Protein AF-A0A4Q3XP60-F1 (afdb_monomer)

Sequence (296 aa):
MKTVTTTQLRSRLSMLQGRPRVVVSGNLATPWTAVEALDHAVPTYILNILNGAEGIPTREGVIAETCFVGAGQRHHPALSYVPCRLSMVPDATLAALRDRKDLRVWTEMFSDGVLDLEERGAMDHTTPIITSFVAGSQRLYDWLNGNRRVLMQRTERTNDPALIARQRAMVSINTALQVDLFGQANASRINGRIHSGFGGQTDFIVGAMHSTGGHSFIALRSWHPKADMSTVVPRLADTTTSFQQSAIVTEQGIAFLLGNDEKQQATEIIEKAAHPDVRDELRSVAAEFGLDNPTY

Nearest PDB structures (foldseek):
  2oas-assembly1_A  TM=6.951E-01  e=2.820E-20  Shewanella oneidensis MR-1
  4n8i-assembly1_A  TM=7.074E-01  e=2.613E-19  Yersinia pestis
  3qli-assembly1_B  TM=7.015E-01  e=1.934E-19  Yersinia pestis
  4n8h-assembly2_B  TM=6.985E-01  e=4.492E-19  Yersinia pestis
  4n8k-assembly2_B  TM=7.031E-01  e=7.720E-19  Yersinia pestis

Foldseek 3Di:
DDDDDLVRLLVVLLPDDDAEEDEAEADPRGPVSNQVSNVVRPQAYEYEYAQHEAPRDQDPRYADEYQHHHPNQPPRPRYHYQHDDDDCVVLVVLVVQLPAAQDAALEQEDECSVVSNVVSRRHRQVAAHEYQDYDYDPVVVVCVVVDPSYDHDHSCQSLALQNLQAPAQQEAEEEAQAAELQRFGHRADDPQDGNDDCRSVQSSQSSQVNHHNGFYEYEDAQADVVVGDGRYDHDDPYDGDGDDGQWYHYPQAIQGDPPDDSLSSSVSCLNRPHDPVCSVVSQVSCVVVVSHDPPD

Radius of gyration: 22.56 Å; Cα contacts (8 Å, |Δi|>4): 568; chains: 1; bounding box: 49×45×66 Å

pLDDT: mean 93.32, std 7.13, range [37.53, 98.69]

Structure (mmCIF, N/CA/C/O backbone):
data_AF-A0A4Q3XP60-F1
#
_entry.id   AF-A0A4Q3XP60-F1
#
loop_
_atom_site.group_PDB
_atom_site.id
_atom_site.type_symbol
_atom_site.label_atom_id
_atom_site.label_alt_id
_atom_site.label_comp_id
_atom_site.label_asym_id
_atom_site.label_entity_id
_atom_site.label_seq_id
_atom_site.pdbx_PDB_ins_code
_atom_site.Cartn_x
_atom_site.Cartn_y
_atom_site.Cartn_z
_atom_site.occupancy
_atom_site.B_iso_or_equiv
_atom_site.auth_seq_id
_atom_site.auth_comp_id
_atom_site.auth_asym_id
_atom_site.auth_atom_id
_atom_site.pdbx_PDB_model_num
ATOM 1 N N . MET A 1 1 ? -11.988 -17.663 28.114 1.00 64.38 1 MET A N 1
ATOM 2 C CA . MET A 1 1 ? -12.360 -16.267 27.796 1.00 64.38 1 MET A CA 1
ATOM 3 C C . MET A 1 1 ? -12.900 -15.627 29.070 1.00 64.38 1 MET A C 1
ATOM 5 O O . MET A 1 1 ? -13.682 -16.282 29.746 1.00 64.38 1 MET A O 1
ATOM 9 N N . LYS A 1 2 ? -12.429 -14.435 29.465 1.00 81.44 2 LYS A N 1
ATOM 10 C CA . LYS A 1 2 ? -12.976 -13.699 30.622 1.00 81.44 2 LYS A CA 1
ATOM 11 C C . LYS A 1 2 ? -14.014 -12.700 30.106 1.00 81.44 2 LYS A C 1
ATOM 13 O O . LYS A 1 2 ? -13.694 -11.937 29.201 1.00 81.44 2 LYS A O 1
ATOM 18 N N . THR A 1 3 ? -15.217 -12.708 30.670 1.00 88.81 3 THR A N 1
ATOM 19 C CA . THR A 1 3 ? -16.292 -11.766 30.321 1.00 88.81 3 THR A CA 1
ATOM 20 C C . THR A 1 3 ? -16.325 -10.634 31.344 1.00 88.81 3 THR A C 1
ATOM 22 O O . THR A 1 3 ? -16.170 -10.884 32.539 1.00 88.81 3 THR A O 1
ATOM 25 N N . VAL A 1 4 ? -16.512 -9.395 30.888 1.00 90.56 4 VAL A N 1
ATOM 26 C CA . VAL A 1 4 ? -16.608 -8.197 31.737 1.00 90.56 4 VAL A CA 1
ATOM 27 C C . VAL A 1 4 ? -17.914 -7.484 31.406 1.00 90.56 4 VAL A C 1
ATOM 29 O O . VAL A 1 4 ? -18.253 -7.329 30.237 1.00 90.56 4 VAL A O 1
ATOM 32 N N . THR A 1 5 ? -18.659 -7.066 32.426 1.00 94.12 5 THR A N 1
ATOM 33 C CA . THR A 1 5 ? -19.886 -6.274 32.242 1.00 94.12 5 THR A CA 1
ATOM 34 C C . THR A 1 5 ? -19.558 -4.821 31.894 1.00 94.12 5 THR A C 1
ATOM 36 O O . THR A 1 5 ? -18.510 -4.303 32.284 1.00 94.12 5 THR A O 1
ATOM 39 N N . THR A 1 6 ? -20.478 -4.112 31.237 1.00 94.31 6 THR A N 1
ATOM 40 C CA . THR A 1 6 ? -20.312 -2.679 30.930 1.00 94.31 6 THR A CA 1
ATOM 41 C C . THR A 1 6 ? -20.056 -1.844 32.191 1.00 94.31 6 THR A C 1
ATOM 43 O O . THR A 1 6 ? -19.217 -0.948 32.173 1.00 94.31 6 THR A O 1
ATOM 46 N N . THR A 1 7 ? -20.698 -2.170 33.318 1.00 94.88 7 THR A N 1
ATOM 47 C CA . THR A 1 7 ? -20.474 -1.499 34.613 1.00 94.88 7 THR A CA 1
ATOM 48 C C . THR A 1 7 ? -19.053 -1.709 35.133 1.00 94.88 7 THR A C 1
ATOM 50 O O . THR A 1 7 ? -18.396 -0.754 35.548 1.00 94.88 7 THR A O 1
ATOM 53 N N . GLN A 1 8 ? -18.546 -2.945 35.077 1.00 95.12 8 GLN A N 1
ATOM 54 C CA . GLN A 1 8 ? -17.164 -3.242 35.463 1.00 95.12 8 GLN A CA 1
ATOM 55 C C . GLN A 1 8 ? -16.165 -2.534 34.542 1.00 95.12 8 GLN A C 1
ATOM 57 O O . GLN A 1 8 ? -15.171 -2.002 35.031 1.00 95.12 8 GLN A O 1
ATOM 62 N N . LEU A 1 9 ? -16.439 -2.484 33.233 1.00 95.00 9 LEU A N 1
ATOM 63 C CA . LEU A 1 9 ? -15.608 -1.759 32.274 1.00 95.00 9 LEU A CA 1
ATOM 64 C C . LEU A 1 9 ? -15.562 -0.261 32.607 1.00 95.00 9 LEU A C 1
ATOM 66 O O . LEU A 1 9 ? -14.472 0.283 32.763 1.00 95.00 9 LEU A O 1
ATOM 70 N N . ARG A 1 10 ? -16.719 0.385 32.810 1.00 95.50 10 ARG A N 1
ATOM 71 C CA . ARG A 1 10 ? -16.805 1.805 33.202 1.00 95.50 10 ARG A CA 1
ATOM 72 C C . ARG A 1 10 ? -16.033 2.095 34.487 1.00 95.50 10 ARG A C 1
ATOM 74 O O . ARG A 1 10 ? -15.247 3.033 34.515 1.00 95.50 10 ARG A O 1
ATOM 81 N N . SER A 1 11 ? -16.202 1.261 35.515 1.00 95.62 11 SER A N 1
ATOM 82 C CA . SER A 1 11 ? -15.487 1.409 36.791 1.00 95.62 11 SER A CA 1
ATOM 83 C C . SER A 1 11 ? -13.967 1.335 36.630 1.00 95.62 11 SER A C 1
ATOM 85 O O . SER A 1 11 ? -13.243 2.033 37.331 1.00 95.62 11 SER A O 1
ATOM 87 N N . ARG A 1 12 ? -13.460 0.506 35.710 1.00 94.62 12 ARG A N 1
ATOM 88 C CA . ARG A 1 12 ? -12.022 0.440 35.416 1.00 94.62 12 ARG A CA 1
ATOM 89 C C . ARG A 1 12 ? -11.552 1.641 34.603 1.00 94.62 12 ARG A C 1
ATOM 91 O O . ARG A 1 12 ? -10.503 2.194 34.910 1.00 94.62 12 ARG A O 1
ATOM 98 N N . LEU A 1 13 ? -12.327 2.054 33.602 1.00 95.62 13 LEU A N 1
ATOM 99 C CA . LEU A 1 13 ? -12.006 3.207 32.762 1.00 95.62 13 LEU A CA 1
ATOM 100 C C . LEU A 1 13 ? -11.980 4.513 33.566 1.00 95.62 13 LEU A C 1
ATOM 102 O O . LEU A 1 13 ? -11.095 5.330 33.340 1.00 95.62 13 LEU A O 1
ATOM 106 N N . SER A 1 14 ? -12.852 4.678 34.567 1.00 94.56 14 SER A N 1
ATOM 107 C CA . SER A 1 14 ? -12.860 5.865 35.436 1.00 94.56 14 SER A CA 1
ATOM 108 C C . SER A 1 14 ? -11.614 6.003 36.320 1.00 94.56 14 SER A C 1
ATOM 110 O O . SER A 1 14 ? -11.421 7.042 36.940 1.00 94.56 14 SER A O 1
ATOM 112 N N . MET A 1 15 ? -10.776 4.962 36.417 1.00 95.62 15 MET A N 1
ATOM 113 C CA . MET A 1 15 ? -9.491 5.024 37.126 1.00 95.62 15 MET A CA 1
ATOM 114 C C . MET A 1 15 ? -8.356 5.567 36.244 1.00 95.62 15 MET A C 1
ATOM 116 O O . MET A 1 15 ? -7.263 5.813 36.753 1.00 95.62 15 MET A O 1
ATOM 120 N N . LEU A 1 16 ? -8.577 5.721 34.932 1.00 94.62 16 LEU A N 1
ATOM 121 C CA . LEU A 1 16 ? -7.583 6.292 34.028 1.00 94.62 16 LEU A CA 1
ATOM 122 C C . LEU A 1 16 ? -7.360 7.766 34.372 1.00 94.62 16 LEU A C 1
ATOM 124 O O . LEU A 1 16 ? -8.304 8.531 34.550 1.00 94.62 16 LEU A O 1
ATOM 128 N N . GLN A 1 17 ? -6.094 8.162 34.451 1.00 91.94 17 GLN A N 1
ATOM 129 C CA . GLN A 1 17 ? -5.698 9.528 34.774 1.00 91.94 17 GLN A CA 1
ATOM 130 C C . GLN A 1 17 ? -5.232 10.282 33.527 1.00 91.94 17 GLN A C 1
ATOM 132 O O . GLN A 1 17 ? -4.759 9.691 32.554 1.00 91.94 17 GLN A O 1
ATOM 137 N N . GLY A 1 18 ? -5.334 11.610 33.578 1.00 94.19 18 GLY A N 1
ATOM 138 C CA . GLY A 1 18 ? -4.905 12.491 32.496 1.00 94.19 18 GLY A CA 1
ATOM 139 C C . GLY A 1 18 ? -5.768 12.343 31.243 1.00 94.19 18 GLY A C 1
ATOM 140 O O . GLY A 1 18 ? -6.993 12.288 31.320 1.00 94.19 18 GLY A O 1
ATOM 141 N N . ARG A 1 19 ? -5.112 12.306 30.080 1.00 96.25 19 ARG A N 1
ATOM 142 C CA . ARG A 1 19 ? -5.755 12.184 28.768 1.00 96.25 19 ARG A CA 1
ATOM 143 C C . ARG A 1 19 ? -5.288 10.893 28.086 1.00 96.25 19 ARG A C 1
ATOM 145 O O . ARG A 1 19 ? -4.366 10.948 27.271 1.00 96.25 19 ARG A O 1
ATOM 152 N N . PRO A 1 20 ? -5.856 9.725 28.437 1.00 97.38 20 PRO A N 1
ATOM 153 C CA . PRO A 1 20 ? -5.449 8.460 27.841 1.00 97.38 20 PRO A CA 1
ATOM 154 C C . PRO A 1 20 ? -5.685 8.461 26.327 1.00 97.38 20 PRO A C 1
ATOM 156 O O . PRO A 1 20 ? -6.663 9.025 25.834 1.00 97.38 20 PRO A O 1
ATOM 159 N N . ARG A 1 21 ? -4.794 7.788 25.595 1.00 97.31 21 ARG A N 1
ATOM 160 C CA . ARG A 1 21 ? -4.965 7.489 24.171 1.00 97.31 21 ARG A CA 1
ATOM 161 C C . ARG A 1 21 ? -5.542 6.087 24.030 1.00 97.31 21 ARG A C 1
ATOM 163 O O . ARG A 1 21 ? -4.906 5.117 24.432 1.00 97.31 21 ARG A O 1
ATOM 170 N N . VAL A 1 22 ? -6.748 5.992 23.483 1.00 95.88 22 VAL A N 1
ATOM 171 C CA . VAL A 1 22 ? -7.493 4.744 23.317 1.00 95.88 22 VAL A CA 1
ATOM 172 C C . VAL A 1 22 ? -7.560 4.408 21.838 1.00 95.88 22 VAL A C 1
ATOM 174 O O . VAL A 1 22 ? -8.042 5.208 21.042 1.00 95.88 22 VAL A O 1
ATOM 177 N N . VAL A 1 23 ? -7.066 3.226 21.477 1.00 94.62 23 VAL A N 1
ATOM 178 C CA . VAL A 1 23 ? -7.092 2.716 20.104 1.00 94.62 23 VAL A CA 1
ATOM 179 C C . VAL A 1 23 ? -8.274 1.770 19.967 1.00 94.62 23 VAL A C 1
ATOM 181 O O . VAL A 1 23 ? -8.387 0.812 20.732 1.00 94.62 23 VAL A O 1
ATOM 184 N N . VAL A 1 24 ? -9.151 2.037 19.004 1.00 92.00 24 VAL A N 1
ATOM 185 C CA . VAL A 1 24 ? -10.307 1.187 18.709 1.00 92.00 24 VAL A CA 1
ATOM 186 C C . VAL A 1 24 ? -10.365 0.855 17.224 1.00 92.00 24 VAL A C 1
ATOM 188 O O . VAL A 1 24 ? -9.932 1.633 16.373 1.00 92.00 24 VAL A O 1
ATOM 191 N N . SER A 1 25 ? -10.937 -0.304 16.903 1.00 88.38 25 SER A N 1
ATOM 192 C CA . SER A 1 25 ? -11.315 -0.624 15.529 1.00 88.38 25 SER A CA 1
ATOM 193 C C . SER A 1 25 ? -12.295 0.429 15.004 1.00 88.38 25 SER A C 1
ATOM 195 O O . SER A 1 25 ? -13.210 0.848 15.715 1.00 88.38 25 SER A O 1
ATOM 197 N N . GLY A 1 26 ? -12.097 0.872 13.766 1.00 87.62 26 GLY A N 1
ATOM 198 C CA . GLY A 1 26 ? -13.033 1.761 13.079 1.00 87.62 26 GLY A CA 1
ATOM 199 C C . GLY A 1 26 ? -13.746 1.068 11.923 1.00 87.62 26 GLY A C 1
ATOM 200 O O . GLY A 1 26 ? -14.013 -0.135 12.004 1.00 87.62 26 GLY A O 1
ATOM 201 N N . ASN A 1 27 ? -14.063 1.806 10.857 1.00 85.19 27 ASN A N 1
ATOM 202 C CA . ASN A 1 27 ? -14.991 1.366 9.812 1.00 85.19 27 ASN A CA 1
ATOM 203 C C . ASN A 1 27 ? -16.325 0.883 10.426 1.00 85.19 27 ASN A C 1
ATOM 205 O O . ASN A 1 27 ? -16.897 1.541 11.289 1.00 85.19 27 ASN A O 1
ATOM 209 N N . LEU A 1 28 ? -16.801 -0.291 10.002 1.00 86.38 28 LEU A N 1
ATOM 210 C CA . LEU A 1 28 ? -18.032 -0.932 10.463 1.00 86.38 28 LEU A CA 1
ATOM 211 C C . LEU A 1 28 ? -17.790 -1.954 11.587 1.00 86.38 28 LEU A C 1
ATOM 213 O O . LEU A 1 28 ? -18.680 -2.720 11.938 1.00 86.38 28 LEU A O 1
ATOM 217 N N . ALA A 1 29 ? -16.586 -1.957 12.170 1.00 87.00 29 ALA A N 1
ATOM 218 C CA . ALA A 1 29 ? -16.188 -2.848 13.261 1.00 87.00 29 ALA A CA 1
ATOM 219 C C . ALA A 1 29 ? -15.980 -2.102 14.593 1.00 87.00 29 ALA A C 1
ATOM 221 O O . ALA A 1 29 ? -15.311 -2.606 15.497 1.00 87.00 29 ALA A O 1
ATOM 222 N N . THR A 1 30 ? -16.514 -0.884 14.721 1.00 91.56 30 THR A N 1
ATOM 223 C CA . THR A 1 30 ? -16.381 -0.088 15.944 1.00 91.56 30 THR A CA 1
ATOM 224 C C . THR A 1 30 ? -17.063 -0.770 17.132 1.00 91.56 30 THR A C 1
ATOM 226 O O . THR A 1 30 ? -18.246 -1.108 17.051 1.00 91.56 30 THR A O 1
ATOM 229 N N . PRO A 1 31 ? -16.360 -0.966 18.266 1.00 92.50 31 PRO A N 1
ATOM 230 C CA . PRO A 1 31 ? -16.933 -1.602 19.445 1.00 92.50 31 PRO A CA 1
ATOM 231 C C . PRO A 1 31 ? -17.788 -0.597 20.231 1.00 92.50 31 PRO A C 1
ATOM 233 O O . PRO A 1 31 ? -17.385 -0.132 21.298 1.00 92.50 31 PRO A O 1
ATOM 236 N N . TRP A 1 32 ? -18.966 -0.253 19.704 1.00 94.69 32 TRP A N 1
ATOM 237 C CA . TRP A 1 32 ? -19.820 0.831 20.210 1.00 94.69 32 TRP A CA 1
ATOM 238 C C . TRP A 1 32 ? -20.074 0.764 21.714 1.00 94.69 32 TRP A C 1
ATOM 240 O O . TRP A 1 32 ? -19.819 1.737 22.413 1.00 94.69 32 TRP A O 1
ATOM 250 N N . THR A 1 33 ? -20.419 -0.408 22.252 1.00 94.62 33 THR A N 1
ATOM 251 C CA . THR A 1 33 ? -20.642 -0.577 23.698 1.00 94.62 33 THR A CA 1
ATOM 252 C C . THR A 1 33 ? -19.418 -0.202 24.545 1.00 94.62 33 THR A C 1
ATOM 254 O O . THR A 1 33 ? -19.563 0.322 25.650 1.00 94.62 33 THR A O 1
ATOM 257 N N . ALA A 1 34 ? -18.201 -0.456 24.052 1.00 94.75 34 ALA A N 1
ATOM 258 C CA . ALA A 1 34 ? -16.970 -0.079 24.744 1.00 94.75 34 ALA A CA 1
ATOM 259 C C . ALA A 1 34 ? -16.643 1.411 24.563 1.00 94.75 34 ALA A C 1
ATOM 261 O O . ALA A 1 34 ? -16.194 2.047 25.515 1.00 94.75 34 ALA A O 1
ATOM 262 N N . VAL A 1 35 ? -16.897 1.971 23.375 1.00 96.00 35 VAL A N 1
ATOM 263 C CA . VAL A 1 35 ? -16.722 3.406 23.092 1.00 96.00 35 VAL A CA 1
ATOM 264 C C . VAL A 1 35 ? -17.681 4.248 23.937 1.00 96.00 35 VAL A C 1
ATOM 266 O O . VAL A 1 35 ? -17.251 5.212 24.559 1.00 96.00 35 VAL A O 1
ATOM 269 N N . GLU A 1 36 ? -18.944 3.847 24.058 1.00 96.19 36 GLU A N 1
ATOM 270 C CA . GLU A 1 36 ? -19.934 4.495 24.929 1.00 96.19 36 GLU A CA 1
ATOM 271 C C . GLU A 1 36 ? -19.548 4.393 26.411 1.00 96.19 36 GLU A C 1
ATOM 273 O O . GLU A 1 36 ? -19.693 5.344 27.180 1.00 96.19 36 GLU A O 1
ATOM 278 N N . ALA A 1 37 ? -19.036 3.233 26.840 1.00 96.44 37 ALA A N 1
ATOM 279 C CA . ALA A 1 37 ? -18.542 3.061 28.202 1.00 96.44 37 ALA A CA 1
ATOM 280 C C . ALA A 1 37 ? -17.340 3.969 28.501 1.00 96.44 37 ALA A C 1
ATOM 282 O O . ALA A 1 37 ? -17.260 4.514 29.601 1.00 96.44 37 ALA A O 1
ATOM 283 N N . LEU A 1 38 ? -16.434 4.138 27.534 1.00 96.81 38 LEU A N 1
ATOM 284 C CA . LEU A 1 38 ? -15.314 5.072 27.612 1.00 96.81 38 LEU A CA 1
ATOM 285 C C . LEU A 1 38 ? -15.798 6.514 27.709 1.00 96.81 38 LEU A C 1
ATOM 287 O O . LEU A 1 38 ? -15.394 7.214 28.636 1.00 96.81 38 LEU A O 1
ATOM 291 N N . ASP A 1 39 ? -16.670 6.931 26.794 1.00 97.06 39 ASP A N 1
ATOM 292 C CA . ASP A 1 39 ? -17.132 8.314 26.709 1.00 97.06 39 ASP A CA 1
ATOM 293 C C . ASP A 1 39 ? -17.858 8.760 27.984 1.00 97.06 39 ASP A C 1
ATOM 295 O O . ASP A 1 39 ? -17.668 9.879 28.459 1.00 97.06 39 ASP A O 1
ATOM 299 N N . HIS A 1 40 ? -18.607 7.844 28.604 1.00 95.88 40 HIS A N 1
ATOM 300 C CA . HIS A 1 40 ? -19.261 8.078 29.887 1.00 95.88 40 HIS A CA 1
ATOM 301 C C . HIS A 1 40 ? -18.279 8.124 31.073 1.00 95.88 40 HIS A C 1
ATOM 303 O O . HIS A 1 40 ? -18.524 8.823 32.055 1.00 95.88 40 HIS A O 1
ATOM 309 N N . ALA A 1 41 ? -17.217 7.315 31.063 1.00 96.50 41 ALA A N 1
ATOM 310 C CA . ALA A 1 41 ? -16.354 7.126 32.233 1.00 96.50 41 ALA A CA 1
ATOM 311 C C . ALA A 1 41 ? -15.140 8.065 32.271 1.00 96.50 41 ALA A C 1
ATOM 313 O O . ALA A 1 41 ? -14.602 8.306 33.351 1.00 96.50 41 ALA A O 1
ATOM 314 N N . VAL A 1 42 ? -14.686 8.562 31.117 1.00 97.31 42 VAL A N 1
ATOM 315 C CA . VAL A 1 42 ? -13.418 9.289 30.990 1.00 97.31 42 VAL A CA 1
ATOM 316 C C . VAL A 1 42 ? -13.673 10.717 30.496 1.00 97.31 42 VAL A C 1
ATOM 318 O O . VAL A 1 42 ? -14.007 10.909 29.327 1.00 97.31 42 VAL A O 1
ATOM 321 N N . PRO A 1 43 ? -13.476 11.752 31.336 1.00 95.69 43 PRO A N 1
ATOM 322 C CA . PRO A 1 43 ? -13.780 13.136 30.964 1.00 95.69 43 PRO A CA 1
ATOM 323 C C . PRO A 1 43 ? -12.970 13.660 29.777 1.00 95.69 43 PRO A C 1
ATOM 325 O O . PRO A 1 43 ? -13.494 14.433 28.982 1.00 95.69 43 PRO A O 1
ATOM 328 N N . THR 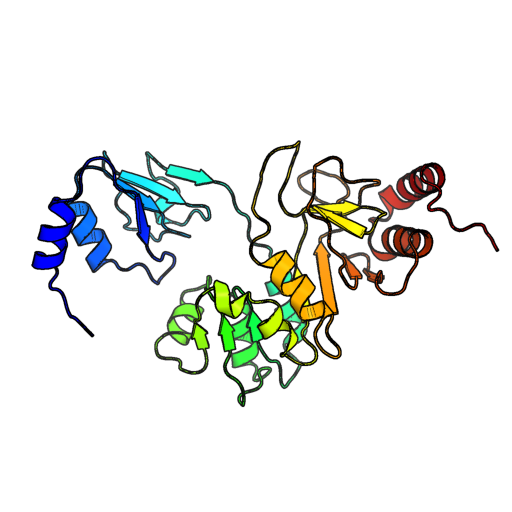A 1 44 ? -11.711 13.242 29.620 1.00 97.81 44 THR A N 1
ATOM 329 C CA . THR A 1 44 ? -10.873 13.655 28.484 1.00 97.81 44 THR A CA 1
ATOM 330 C C . THR A 1 44 ? -10.043 12.501 27.951 1.00 97.81 44 THR A C 1
ATOM 332 O O . THR A 1 44 ? -9.400 11.821 28.744 1.00 97.81 44 THR A O 1
ATOM 335 N N . TYR A 1 45 ? -9.997 12.298 26.636 1.00 98.19 45 TYR A N 1
ATOM 336 C CA . TYR A 1 45 ? -9.211 11.230 26.009 1.00 98.19 45 TYR A CA 1
ATOM 337 C C . TYR A 1 45 ? -8.929 11.515 24.528 1.00 98.19 45 TYR A C 1
ATOM 339 O O . TYR A 1 45 ? -9.561 12.366 23.902 1.00 98.19 45 TYR A O 1
ATOM 347 N N . ILE A 1 46 ? -7.960 10.791 23.970 1.00 98.19 46 ILE A N 1
ATOM 348 C CA . ILE A 1 46 ? -7.700 10.737 22.529 1.00 98.19 46 ILE A CA 1
ATOM 349 C C . ILE A 1 46 ? -8.285 9.424 22.012 1.00 98.19 46 ILE A C 1
ATOM 351 O O . ILE A 1 46 ? -7.873 8.354 22.459 1.00 98.19 46 ILE A O 1
ATOM 355 N N . LEU A 1 47 ? -9.232 9.496 21.082 1.00 97.38 47 LEU A N 1
ATOM 356 C CA . LEU A 1 47 ? -9.815 8.341 20.409 1.00 97.38 47 LEU A CA 1
ATOM 357 C C . LEU A 1 47 ? -9.106 8.119 19.077 1.00 97.38 47 LEU A C 1
ATOM 359 O O . LEU A 1 47 ? -9.422 8.780 18.089 1.00 97.38 47 LEU A O 1
ATOM 363 N N . ASN A 1 48 ? -8.154 7.190 19.047 1.00 96.62 48 ASN A N 1
ATOM 364 C CA . ASN A 1 48 ? -7.539 6.752 17.805 1.00 96.62 48 ASN A CA 1
ATOM 365 C C . ASN A 1 48 ? -8.457 5.736 17.112 1.00 96.62 48 ASN A C 1
ATOM 367 O O . ASN A 1 48 ? -8.647 4.624 17.609 1.00 96.62 48 ASN A O 1
ATOM 371 N N . ILE A 1 49 ? -9.052 6.141 15.989 1.00 93.75 49 ILE A N 1
ATOM 372 C CA . ILE A 1 49 ? -10.004 5.326 15.229 1.00 93.75 49 ILE A CA 1
ATOM 373 C C . ILE A 1 49 ? -9.823 5.532 13.722 1.00 93.75 49 ILE A C 1
ATOM 375 O O . ILE A 1 49 ? -9.918 6.648 13.202 1.00 93.75 49 ILE A O 1
ATOM 379 N N . LEU A 1 50 ? -9.554 4.4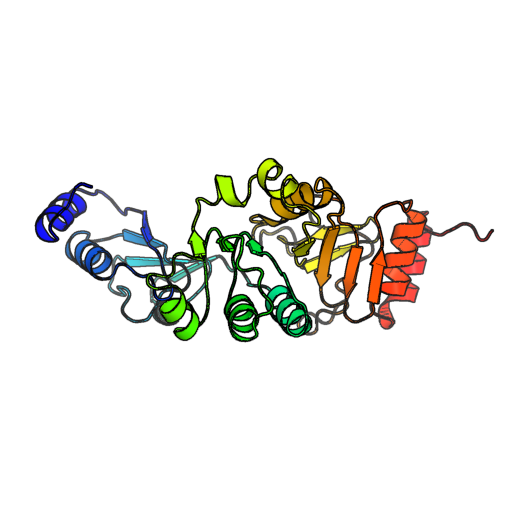39 13.005 1.00 90.12 50 LEU A N 1
ATOM 380 C CA . LEU A 1 50 ? -9.345 4.446 11.554 1.00 90.12 50 LEU A CA 1
ATOM 381 C C . LEU A 1 50 ? -10.679 4.413 10.809 1.00 90.12 50 LEU A C 1
ATOM 383 O O . LEU A 1 50 ? -11.452 3.480 10.988 1.00 90.12 50 LEU A O 1
ATOM 387 N N . ASN A 1 51 ? -10.933 5.394 9.948 1.00 89.44 51 ASN A N 1
ATOM 388 C CA . ASN A 1 51 ? -12.187 5.548 9.211 1.00 89.44 51 ASN A CA 1
ATOM 389 C C . ASN A 1 51 ? -13.410 5.498 10.146 1.00 89.44 51 ASN A C 1
ATOM 391 O O . ASN A 1 51 ? -14.280 4.639 10.012 1.00 89.44 51 ASN A O 1
ATOM 395 N N . GLY A 1 52 ? -13.439 6.378 11.152 1.00 92.50 52 GLY A N 1
ATOM 396 C CA . GLY A 1 52 ? -14.499 6.400 12.162 1.00 92.50 52 GLY A CA 1
ATOM 397 C C . GLY A 1 52 ? -15.883 6.653 11.555 1.00 92.50 52 GLY A C 1
ATOM 398 O O . GLY A 1 52 ? -16.088 7.643 10.845 1.00 92.50 52 GLY A O 1
ATOM 399 N N . ALA A 1 53 ? -16.829 5.760 11.845 1.00 91.19 53 ALA A N 1
ATOM 400 C CA . ALA A 1 53 ? -18.225 5.897 11.443 1.00 91.19 53 ALA A CA 1
ATOM 401 C C . ALA A 1 53 ? -18.929 7.047 12.188 1.00 91.19 53 ALA A C 1
ATOM 403 O O . ALA A 1 53 ? -18.407 7.598 13.158 1.00 91.19 53 ALA A O 1
ATOM 404 N N . GLU A 1 54 ? -20.114 7.432 11.715 1.00 92.19 54 GLU A N 1
ATOM 405 C CA . GLU A 1 54 ? -20.968 8.389 12.425 1.00 92.19 54 GLU A CA 1
ATOM 406 C C . GLU A 1 54 ? -21.320 7.883 13.830 1.00 92.19 54 GLU A C 1
ATOM 408 O O . GLU A 1 54 ? -21.424 6.680 14.057 1.00 92.19 54 GLU A O 1
ATOM 413 N N . GLY A 1 55 ? -21.486 8.808 14.779 1.00 92.38 55 GLY A N 1
ATOM 414 C CA . GLY A 1 55 ? -21.802 8.484 16.174 1.00 92.38 55 GLY A CA 1
ATOM 415 C C . GLY A 1 55 ? -20.595 8.388 17.109 1.00 92.38 55 GLY A C 1
ATOM 416 O O . GLY A 1 55 ? -20.781 8.189 18.308 1.00 92.38 55 GLY A O 1
ATOM 417 N N . ILE A 1 56 ? -19.361 8.568 16.616 1.00 95.38 56 ILE A N 1
ATOM 418 C CA . ILE A 1 56 ? -18.216 8.727 17.523 1.00 95.38 56 ILE A CA 1
ATOM 419 C C . ILE A 1 56 ? -18.402 9.959 18.430 1.00 95.38 56 ILE A C 1
ATOM 421 O O . ILE A 1 56 ? -18.984 10.953 17.990 1.00 95.38 56 ILE A O 1
ATOM 425 N N . PRO A 1 57 ? -17.892 9.936 19.673 1.00 96.44 57 PRO A N 1
ATOM 426 C CA . PRO A 1 57 ? -18.013 11.068 20.586 1.00 96.44 57 PRO A CA 1
ATOM 427 C C . PRO A 1 57 ? -17.378 12.344 20.026 1.00 96.44 57 PRO A C 1
ATOM 429 O O . PRO A 1 57 ? -16.232 12.316 19.584 1.00 96.44 57 PRO A O 1
ATOM 432 N N . THR A 1 58 ? -18.112 13.460 20.079 1.0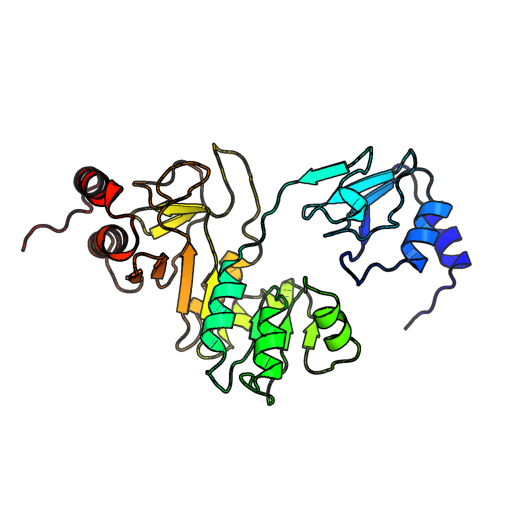0 96.12 58 THR A N 1
ATOM 433 C CA . THR A 1 58 ? -17.677 14.776 19.562 1.00 96.12 58 THR A CA 1
ATOM 434 C C . THR A 1 58 ? -17.650 15.875 20.626 1.00 96.12 58 THR A C 1
ATOM 436 O O . THR A 1 58 ? -17.489 17.053 20.300 1.00 96.12 58 THR A O 1
ATOM 439 N N . ARG A 1 59 ? -17.883 15.521 21.894 1.00 95.62 59 ARG A N 1
ATOM 440 C CA . ARG A 1 59 ? -17.969 16.485 22.997 1.00 95.62 59 ARG A CA 1
ATOM 441 C C . ARG A 1 59 ? -16.602 17.074 23.351 1.00 95.62 59 ARG A C 1
ATOM 443 O O . ARG A 1 59 ? -15.553 16.512 23.036 1.00 95.62 59 ARG A O 1
ATOM 450 N N . GLU A 1 60 ? -16.625 18.180 24.088 1.00 96.62 60 GLU A N 1
ATOM 451 C CA . GLU A 1 60 ? -15.413 18.769 24.655 1.00 96.62 60 GLU A CA 1
ATOM 452 C C . GLU A 1 60 ? -14.634 17.740 25.496 1.00 96.62 60 GLU A C 1
ATOM 454 O O . GLU A 1 60 ? -15.212 16.907 26.203 1.00 96.62 60 GLU A O 1
ATOM 459 N N . GLY A 1 61 ? -13.304 17.778 25.383 1.00 96.19 61 GLY A N 1
ATOM 460 C CA . GLY A 1 61 ? -12.396 16.834 26.037 1.00 96.19 61 GLY A CA 1
ATOM 461 C C . GLY A 1 61 ? -12.031 15.603 25.200 1.00 96.19 61 GLY A C 1
ATOM 462 O O . GLY A 1 61 ? -11.076 14.910 25.562 1.00 96.19 61 GLY A O 1
ATOM 463 N N . VAL A 1 62 ? -12.717 15.354 24.080 1.00 97.81 62 VAL A N 1
ATOM 464 C CA . VAL A 1 62 ? -12.410 14.255 23.151 1.00 97.81 62 VAL A CA 1
ATOM 465 C C . VAL A 1 62 ? -11.599 14.776 21.970 1.00 97.81 62 VAL A C 1
ATOM 467 O O . VAL A 1 62 ? -11.976 15.753 21.331 1.00 97.81 62 VAL A O 1
ATOM 470 N N . ILE A 1 63 ? -10.484 14.115 21.663 1.00 98.00 63 ILE A N 1
ATOM 471 C CA . ILE A 1 63 ? -9.718 14.334 20.429 1.00 98.00 63 ILE A CA 1
ATOM 472 C C . ILE A 1 63 ? -9.927 13.111 19.544 1.00 98.00 63 ILE A C 1
ATOM 474 O O . ILE A 1 63 ? -9.518 12.013 19.919 1.00 98.00 63 ILE A O 1
ATOM 478 N N . ALA A 1 64 ? -10.534 13.286 18.372 1.00 97.25 64 ALA A N 1
ATOM 479 C CA . ALA A 1 64 ? -10.586 12.226 17.373 1.00 97.25 64 ALA A CA 1
ATOM 480 C C . ALA A 1 64 ? -9.244 12.191 16.645 1.00 97.25 64 ALA A C 1
ATOM 482 O O . ALA A 1 64 ? -8.873 13.162 15.994 1.00 97.25 64 ALA A O 1
ATOM 483 N N . GLU A 1 65 ? -8.509 11.093 16.757 1.00 96.38 65 GLU A N 1
ATOM 484 C CA . GLU A 1 65 ? -7.219 10.918 16.101 1.00 96.38 65 GLU A CA 1
ATOM 485 C C . GLU A 1 65 ? -7.314 9.852 15.015 1.00 96.38 65 GLU A C 1
ATOM 487 O O . GLU A 1 65 ? -7.871 8.773 15.228 1.00 96.38 65 GLU A O 1
ATOM 492 N N . THR A 1 66 ? -6.779 10.135 13.830 1.00 92.62 66 THR A N 1
ATOM 493 C CA . THR A 1 66 ? -6.799 9.157 12.743 1.00 92.62 66 THR A CA 1
ATOM 494 C C . THR A 1 66 ? -5.762 9.435 11.671 1.00 92.62 66 THR A C 1
ATOM 496 O O . THR A 1 66 ? -5.295 10.563 11.516 1.00 92.62 66 THR A O 1
ATOM 499 N N . CYS A 1 67 ? -5.446 8.403 10.891 1.00 87.00 67 CYS A N 1
ATOM 500 C CA . CYS A 1 67 ? -4.801 8.559 9.593 1.00 87.00 67 CYS A CA 1
ATOM 501 C C . CYS A 1 67 ? -5.719 8.268 8.396 1.00 87.00 67 CYS A C 1
ATOM 503 O O . CYS A 1 67 ? -5.328 8.485 7.252 1.00 87.00 67 CYS A O 1
ATOM 505 N N . PHE A 1 68 ? -6.967 7.867 8.655 1.00 87.94 68 PHE A N 1
ATOM 506 C CA . PHE A 1 68 ? -8.009 7.674 7.650 1.00 87.94 68 PHE A CA 1
ATOM 507 C C . PHE A 1 68 ? -9.299 8.330 8.142 1.00 87.94 68 PHE A C 1
ATOM 509 O O . PHE A 1 68 ? -9.986 7.779 8.993 1.00 87.94 68 PHE A O 1
ATOM 516 N N . VAL A 1 69 ? -9.623 9.524 7.642 1.00 90.88 69 VAL A N 1
ATOM 517 C CA . VAL A 1 69 ? -10.812 10.271 8.092 1.00 90.88 69 VAL A CA 1
ATOM 518 C C . VAL A 1 69 ? -12.090 9.601 7.589 1.00 90.88 69 VAL A C 1
ATOM 520 O O . VAL A 1 69 ? -12.347 9.577 6.384 1.00 90.88 69 VAL A O 1
ATOM 523 N N . GLY A 1 70 ? -12.909 9.113 8.521 1.00 90.69 70 GLY A N 1
ATOM 524 C CA . GLY A 1 70 ? -14.242 8.580 8.248 1.00 90.69 70 GLY A CA 1
ATOM 525 C C . GLY A 1 70 ? -15.366 9.595 8.405 1.00 90.69 70 GLY A C 1
ATOM 526 O O . GLY A 1 70 ? -15.143 10.747 8.786 1.00 90.69 70 GLY A O 1
ATOM 527 N N . ALA A 1 71 ? -16.590 9.170 8.086 1.00 91.38 71 ALA A N 1
ATOM 528 C CA . ALA A 1 71 ? -17.770 10.034 8.058 1.00 91.38 71 ALA A CA 1
ATOM 529 C C . ALA A 1 71 ? -18.000 10.774 9.388 1.00 91.38 71 ALA A C 1
ATOM 531 O O . ALA A 1 71 ? -18.182 11.990 9.373 1.00 91.38 71 ALA A O 1
ATOM 532 N N . GLY A 1 72 ? -17.868 10.087 10.529 1.00 91.75 72 GLY A N 1
ATOM 533 C CA . GLY A 1 72 ? -18.051 10.695 11.852 1.00 91.75 72 GLY A CA 1
ATOM 534 C C . GLY A 1 72 ? -16.931 11.646 12.278 1.00 91.75 72 GLY A C 1
ATOM 535 O O . GLY A 1 72 ? -17.078 12.373 13.254 1.00 91.75 72 GLY A O 1
ATOM 536 N N . GLN A 1 73 ? -15.810 11.669 11.552 1.00 94.62 73 GLN A N 1
ATOM 537 C CA . GLN A 1 73 ? -14.641 12.488 11.880 1.00 94.62 73 GLN A CA 1
ATOM 538 C C . GLN A 1 73 ? -14.573 13.790 11.076 1.00 94.62 73 GLN A C 1
ATOM 540 O O . GLN A 1 73 ? -13.938 14.737 11.532 1.00 94.62 73 GLN A O 1
ATOM 545 N N . ARG A 1 74 ? -15.222 13.869 9.904 1.00 93.06 74 ARG A N 1
ATOM 546 C CA . ARG A 1 74 ? -15.091 14.996 8.950 1.00 93.06 74 ARG A CA 1
ATOM 547 C C . ARG A 1 74 ? -15.402 16.372 9.543 1.00 93.06 74 ARG A C 1
ATOM 549 O O . ARG A 1 74 ? -14.843 17.362 9.082 1.00 93.06 74 ARG A O 1
ATOM 556 N N . HIS A 1 75 ? -16.266 16.427 10.551 1.00 93.38 75 HIS A N 1
ATOM 557 C CA . HIS A 1 75 ? -16.682 17.663 11.220 1.00 93.38 75 HIS A CA 1
ATOM 558 C C . HIS A 1 75 ? -16.345 17.670 12.715 1.00 93.38 75 HIS A C 1
ATOM 560 O O . HIS A 1 75 ? -16.885 18.474 13.471 1.00 93.38 75 HIS A O 1
ATOM 566 N N . HIS A 1 76 ? -15.470 16.767 13.161 1.00 96.12 76 HIS A N 1
ATOM 567 C CA . HIS A 1 76 ? -15.112 16.676 14.568 1.00 96.12 76 HIS A CA 1
ATOM 568 C C . HIS A 1 76 ? -14.302 17.923 14.992 1.00 96.12 76 HIS A C 1
ATOM 570 O O . HIS A 1 76 ? -13.266 18.204 14.382 1.00 96.12 76 HIS A O 1
ATOM 576 N N . PRO A 1 77 ? -14.708 18.656 16.051 1.00 95.31 77 PRO A N 1
ATOM 577 C CA . PRO A 1 77 ? -14.130 19.963 16.395 1.00 95.31 77 PRO A CA 1
ATOM 578 C C . PRO A 1 77 ? -12.657 19.895 16.824 1.00 95.31 77 PRO A C 1
ATOM 580 O O . PRO A 1 77 ? -11.918 20.861 16.668 1.00 95.31 77 PRO A O 1
ATOM 583 N N . ALA A 1 78 ? -12.220 18.745 17.339 1.00 96.69 78 ALA A N 1
ATOM 584 C CA . ALA A 1 78 ? -10.836 18.472 17.724 1.00 96.69 78 ALA A CA 1
ATOM 585 C C . ALA A 1 78 ? -10.243 17.281 16.944 1.00 96.69 78 ALA A C 1
ATOM 587 O O . ALA A 1 78 ? -9.752 16.323 17.540 1.00 96.69 78 ALA A O 1
ATOM 588 N N . LEU A 1 79 ? -10.374 17.281 15.611 1.00 96.81 79 LEU A N 1
ATOM 589 C CA . LEU A 1 79 ? -9.764 16.261 14.749 1.00 96.81 79 LEU A CA 1
ATOM 590 C C . LEU A 1 79 ? -8.234 16.434 14.691 1.00 96.81 79 LEU A C 1
ATOM 592 O O . LEU A 1 79 ? -7.731 17.442 14.202 1.00 96.81 79 LEU A O 1
ATOM 596 N N . SER A 1 80 ? -7.502 15.414 15.132 1.00 95.50 80 SER A N 1
ATOM 597 C CA . SER A 1 80 ? -6.065 15.241 14.913 1.00 95.50 80 SER A CA 1
ATOM 598 C C . SER A 1 80 ? -5.850 14.253 13.764 1.00 95.50 80 SER A C 1
ATOM 600 O O . SER A 1 80 ? -6.050 13.047 13.915 1.00 95.50 80 SER A O 1
ATOM 602 N N . TYR A 1 81 ? -5.487 14.760 12.586 1.00 90.81 81 TYR A N 1
ATOM 603 C CA . TYR A 1 81 ? -5.366 13.954 11.372 1.00 90.81 81 TYR A CA 1
ATOM 604 C C . TYR A 1 81 ? -3.939 13.959 10.829 1.00 90.81 81 TYR A C 1
ATOM 606 O O . TYR A 1 81 ? -3.381 15.016 10.536 1.00 90.81 81 TYR A O 1
ATOM 614 N N . VAL A 1 82 ? -3.381 12.763 10.641 1.00 83.56 82 VAL A N 1
ATOM 615 C CA . VAL A 1 82 ? -2.134 12.554 9.897 1.00 83.56 82 VAL A CA 1
ATOM 616 C C . VAL A 1 82 ? -2.492 11.929 8.553 1.00 83.56 82 VAL A C 1
ATOM 618 O O . VAL A 1 82 ? -2.936 10.786 8.537 1.00 83.56 82 VAL A O 1
ATOM 621 N N . PRO A 1 83 ? -2.346 12.630 7.421 1.00 76.19 83 PRO A N 1
ATOM 622 C CA . PRO A 1 83 ? -2.803 12.102 6.147 1.00 76.19 83 PRO A CA 1
ATOM 623 C C . PRO A 1 83 ? -2.115 10.799 5.760 1.00 76.19 83 PRO A C 1
ATOM 625 O O . PRO A 1 83 ? -0.902 10.751 5.657 1.00 76.19 83 PRO A O 1
ATOM 628 N N . CYS A 1 84 ? -2.912 9.769 5.479 1.00 73.88 84 CYS A N 1
ATOM 629 C CA . CYS A 1 84 ? -2.491 8.568 4.770 1.00 73.88 84 CYS A CA 1
ATOM 630 C C . CYS A 1 84 ? -3.472 8.336 3.619 1.00 73.88 84 CYS A C 1
ATOM 632 O O . CYS A 1 84 ? -4.688 8.349 3.804 1.00 73.88 84 CYS A O 1
ATOM 634 N N . ARG A 1 85 ? -2.959 8.152 2.401 1.00 71.81 85 ARG A N 1
ATOM 635 C CA . ARG A 1 85 ? -3.794 7.858 1.229 1.00 71.81 85 ARG A CA 1
ATOM 636 C C . ARG A 1 85 ? -3.763 6.365 0.938 1.00 71.81 85 ARG A C 1
ATOM 638 O O . ARG A 1 85 ? -2.691 5.771 0.926 1.00 71.81 85 ARG A O 1
ATOM 645 N N . LEU A 1 86 ? -4.931 5.785 0.670 1.00 77.44 86 LEU A N 1
ATOM 646 C CA . LEU A 1 86 ? -5.028 4.440 0.107 1.00 77.44 86 LEU A CA 1
ATOM 647 C C . LEU A 1 86 ? -4.804 4.503 -1.403 1.00 77.44 86 LEU A C 1
ATOM 649 O O . LEU A 1 86 ? -5.274 5.424 -2.076 1.00 77.44 86 LEU A O 1
ATOM 653 N N . SER A 1 87 ? -4.077 3.520 -1.925 1.00 81.56 87 SER A N 1
ATOM 654 C CA . SER A 1 87 ? -3.914 3.345 -3.363 1.00 81.56 87 SER A CA 1
ATOM 655 C C . SER A 1 87 ? -5.130 2.651 -3.964 1.00 81.56 87 SER A C 1
ATOM 657 O O . SER A 1 87 ? -5.665 1.728 -3.360 1.00 81.56 87 SER A O 1
ATOM 659 N N . MET A 1 88 ? -5.503 3.043 -5.183 1.00 85.81 88 MET A N 1
ATOM 660 C CA . MET A 1 88 ? -6.511 2.339 -5.991 1.00 85.81 88 MET A CA 1
ATOM 661 C C . MET A 1 88 ? -5.896 1.270 -6.909 1.00 85.81 88 MET A C 1
ATOM 663 O O . MET A 1 88 ? -6.618 0.568 -7.612 1.00 85.81 88 MET A O 1
ATOM 667 N N . VAL A 1 89 ? -4.563 1.141 -6.925 1.00 90.44 89 VAL A N 1
ATOM 668 C CA . VAL A 1 89 ? -3.851 0.122 -7.713 1.00 90.44 89 VAL A CA 1
ATOM 669 C C . VAL A 1 89 ? -4.318 -1.304 -7.380 1.00 90.44 89 VAL A C 1
ATOM 671 O O . VAL A 1 89 ? -4.539 -2.064 -8.327 1.00 90.44 89 VAL A O 1
ATOM 674 N N . PRO A 1 90 ? -4.519 -1.692 -6.100 1.00 88.88 90 PRO A N 1
ATOM 675 C CA . PRO A 1 90 ? -5.037 -3.019 -5.779 1.00 88.88 90 PRO A CA 1
ATOM 676 C C . PRO A 1 90 ? -6.399 -3.285 -6.425 1.00 88.88 90 PRO A C 1
ATOM 678 O O . PRO A 1 90 ? -6.554 -4.297 -7.100 1.00 88.88 90 PRO A O 1
ATOM 681 N N . ASP A 1 91 ? -7.350 -2.354 -6.325 1.00 88.62 91 ASP A N 1
ATOM 682 C CA . ASP A 1 91 ? -8.688 -2.523 -6.909 1.00 88.62 91 ASP A CA 1
ATOM 683 C C . ASP A 1 91 ? -8.635 -2.663 -8.437 1.00 88.62 91 ASP A C 1
ATOM 685 O O . ASP A 1 91 ? -9.273 -3.552 -9.004 1.00 88.62 91 ASP A O 1
ATOM 689 N N . ALA A 1 92 ? -7.828 -1.834 -9.111 1.00 91.19 92 ALA A N 1
ATOM 690 C CA . ALA A 1 92 ? -7.623 -1.932 -10.557 1.00 91.19 92 ALA A CA 1
ATOM 691 C C . ALA A 1 92 ? -6.999 -3.279 -10.961 1.00 91.19 92 ALA A C 1
ATOM 693 O O . ALA A 1 92 ? -7.410 -3.886 -11.951 1.00 91.19 92 ALA A O 1
ATOM 694 N N . THR A 1 93 ? -6.047 -3.776 -10.167 1.00 93.19 93 THR A N 1
ATOM 695 C CA . THR A 1 93 ? -5.418 -5.083 -10.392 1.00 93.19 93 THR A CA 1
ATOM 696 C C . THR A 1 93 ? -6.438 -6.206 -10.239 1.00 93.19 93 THR A C 1
ATOM 698 O O . THR A 1 93 ? -6.599 -7.018 -11.145 1.00 93.19 93 THR A O 1
ATOM 701 N N . LEU A 1 94 ? -7.153 -6.257 -9.112 1.00 94.12 94 LEU A N 1
ATOM 702 C CA . LEU A 1 94 ? -8.110 -7.328 -8.832 1.00 94.12 94 LEU A CA 1
ATOM 703 C C . LEU A 1 94 ? -9.245 -7.341 -9.866 1.00 94.12 94 LEU A C 1
ATOM 705 O O . LEU A 1 94 ? -9.669 -8.412 -10.295 1.00 94.12 94 LEU A O 1
ATOM 709 N N . ALA A 1 95 ? -9.670 -6.173 -10.359 1.00 93.31 95 ALA A N 1
ATOM 710 C CA . ALA A 1 95 ? -10.628 -6.081 -11.457 1.00 93.31 95 ALA A CA 1
ATOM 711 C C . ALA A 1 95 ? -10.133 -6.766 -12.748 1.00 93.31 95 ALA A C 1
ATOM 713 O O . ALA A 1 95 ? -10.924 -7.424 -13.424 1.00 93.31 95 ALA A O 1
ATOM 714 N N . ALA A 1 96 ? -8.839 -6.673 -13.065 1.00 93.88 96 ALA A N 1
ATOM 715 C CA . ALA A 1 96 ? -8.232 -7.342 -14.220 1.00 93.88 96 ALA A CA 1
ATOM 716 C C . ALA A 1 96 ? -8.000 -8.854 -14.011 1.00 93.88 96 ALA A C 1
ATOM 718 O O . ALA A 1 96 ? -7.739 -9.583 -14.968 1.00 93.88 96 ALA A O 1
ATOM 719 N N . LEU A 1 97 ? -8.107 -9.347 -12.772 1.00 95.19 97 LEU A N 1
ATOM 720 C CA . LEU A 1 97 ? -7.912 -10.758 -12.422 1.00 95.19 97 LEU A CA 1
ATOM 721 C C . LEU A 1 97 ? -9.221 -11.557 -12.322 1.00 95.19 97 LEU A C 1
ATOM 723 O O . LEU A 1 97 ? -9.183 -12.751 -12.037 1.00 95.19 97 LEU A O 1
ATOM 727 N N . ARG A 1 98 ? -10.372 -10.935 -12.599 1.00 92.94 98 ARG A N 1
ATOM 728 C CA . ARG A 1 98 ? -11.716 -11.521 -12.434 1.00 92.94 98 ARG A CA 1
ATOM 729 C C . ARG A 1 98 ? -11.966 -12.825 -13.196 1.00 92.94 98 ARG A C 1
ATOM 731 O O . ARG A 1 98 ? -12.780 -13.625 -12.742 1.00 92.94 98 ARG A O 1
ATOM 738 N N . ASP A 1 99 ? -11.275 -13.035 -14.313 1.00 93.62 99 ASP A N 1
ATOM 739 C CA . ASP A 1 99 ? -11.423 -14.235 -15.150 1.00 93.62 99 ASP A CA 1
ATOM 740 C C . ASP A 1 99 ? -10.329 -15.286 -14.890 1.00 93.62 99 ASP A C 1
ATOM 742 O O . ASP A 1 99 ? -10.304 -16.346 -15.517 1.00 93.62 99 ASP A O 1
ATOM 746 N N . ARG A 1 100 ? -9.405 -15.010 -13.960 1.00 96.12 100 ARG A N 1
ATOM 747 C CA . ARG A 1 100 ? -8.420 -15.992 -13.497 1.00 96.12 100 ARG A CA 1
ATOM 748 C C . ARG A 1 100 ? -9.076 -16.993 -12.548 1.00 96.12 100 ARG A C 1
ATOM 750 O O . ARG A 1 100 ? -10.199 -16.803 -12.085 1.00 96.12 100 ARG A O 1
ATOM 757 N N . LYS A 1 101 ? -8.363 -18.085 -12.286 1.00 96.62 101 LYS A N 1
ATOM 758 C CA . LYS A 1 101 ? -8.777 -19.162 -11.385 1.00 96.62 101 LYS A CA 1
ATOM 759 C C . LYS A 1 101 ? -7.654 -19.497 -10.419 1.00 96.62 101 LYS A C 1
ATOM 761 O O . LYS A 1 101 ? -6.499 -19.150 -10.668 1.00 96.62 101 LYS A O 1
ATOM 766 N N . ASP A 1 102 ? -8.039 -20.153 -9.332 1.00 96.44 102 ASP A N 1
ATOM 767 C CA . ASP A 1 102 ? -7.146 -20.676 -8.303 1.00 96.44 102 ASP A CA 1
ATOM 768 C C . ASP A 1 102 ? -6.263 -19.598 -7.645 1.00 96.44 102 ASP A C 1
ATOM 770 O O . ASP A 1 102 ? -5.130 -19.851 -7.229 1.00 96.44 102 ASP A O 1
ATOM 774 N N . LEU A 1 103 ? -6.789 -18.373 -7.534 1.00 97.25 103 LEU A N 1
ATOM 775 C CA . LEU A 1 103 ? -6.097 -17.268 -6.878 1.00 97.25 103 LEU A CA 1
ATOM 776 C C . LEU A 1 103 ? -6.074 -17.459 -5.361 1.00 97.25 103 LEU A C 1
ATOM 778 O O . LEU A 1 103 ? -7.091 -17.738 -4.727 1.00 97.25 103 LEU A O 1
ATOM 782 N N . ARG A 1 104 ? -4.909 -17.231 -4.758 1.00 97.31 104 ARG A N 1
ATOM 783 C CA . ARG A 1 104 ? -4.724 -17.223 -3.303 1.00 97.31 104 ARG A CA 1
ATOM 784 C C . ARG A 1 104 ? -4.434 -15.809 -2.840 1.00 97.31 104 ARG A C 1
ATOM 786 O O . ARG A 1 104 ? -3.747 -15.064 -3.532 1.00 97.31 104 ARG A O 1
ATOM 793 N N . VAL A 1 105 ? -4.924 -15.458 -1.656 1.00 97.44 105 VAL A N 1
ATOM 794 C CA . VAL A 1 105 ? -4.701 -14.136 -1.066 1.00 97.44 105 VAL A CA 1
ATOM 795 C C . VAL A 1 105 ? -3.984 -14.282 0.269 1.00 97.44 105 VAL A C 1
ATOM 797 O O . VAL A 1 105 ? -4.520 -14.821 1.238 1.00 97.44 105 VAL A O 1
ATOM 800 N N . TRP A 1 106 ? -2.767 -13.749 0.294 1.00 98.12 106 TRP A N 1
ATOM 801 C CA . TRP A 1 106 ? -1.997 -13.427 1.485 1.00 98.12 106 TRP A CA 1
ATOM 802 C C . TRP A 1 106 ? -1.626 -11.951 1.361 1.00 98.12 106 TRP A C 1
ATOM 804 O O . TRP A 1 106 ? -0.881 -11.587 0.457 1.00 98.12 106 TRP A O 1
ATOM 814 N N . THR A 1 107 ? -2.186 -11.084 2.198 1.00 96.88 107 THR A N 1
ATOM 815 C CA . THR A 1 107 ? -2.056 -9.626 2.035 1.00 96.88 107 THR A CA 1
ATOM 816 C C . THR A 1 107 ? -2.044 -8.922 3.382 1.00 96.88 107 THR A C 1
ATOM 818 O O . THR A 1 107 ? -2.581 -9.446 4.346 1.00 96.88 107 THR A O 1
ATOM 821 N N . GLU A 1 108 ? -1.468 -7.726 3.478 1.00 95.31 108 GLU A N 1
ATOM 822 C CA . GLU A 1 108 ? -1.616 -6.897 4.678 1.00 95.31 108 GLU A CA 1
ATOM 823 C C . GLU A 1 108 ? -3.091 -6.509 4.873 1.00 95.31 108 GLU A C 1
ATOM 825 O O . GLU A 1 108 ? -3.644 -6.648 5.969 1.00 95.31 108 GLU A O 1
ATOM 830 N N . MET A 1 109 ? -3.722 -6.053 3.790 1.00 92.50 109 MET A N 1
ATOM 831 C CA . MET A 1 109 ? -5.093 -5.569 3.756 1.00 92.50 109 MET A CA 1
ATOM 832 C C . MET A 1 109 ? -5.742 -5.860 2.407 1.00 92.50 109 MET A C 1
ATOM 834 O O . MET A 1 109 ? -5.069 -5.935 1.377 1.00 92.50 109 MET A O 1
ATOM 838 N N . PHE A 1 110 ? -7.062 -6.025 2.417 1.00 93.81 110 PHE A N 1
ATOM 839 C CA . PHE A 1 110 ? -7.867 -5.994 1.205 1.00 93.81 110 PHE A CA 1
ATOM 840 C C . PHE A 1 110 ? -9.151 -5.180 1.385 1.00 93.81 110 PHE A C 1
ATOM 842 O O . PHE A 1 110 ? -9.550 -4.846 2.504 1.00 93.81 110 PHE A O 1
ATOM 849 N N . SER A 1 111 ? -9.776 -4.884 0.250 1.00 92.31 111 SER A N 1
ATOM 850 C CA . SER A 1 111 ? -11.033 -4.158 0.065 1.00 92.31 111 SER A CA 1
ATOM 851 C C . SER A 1 111 ? -12.056 -5.037 -0.674 1.00 92.31 111 SER A C 1
ATOM 853 O O . SER A 1 111 ? -11.858 -6.239 -0.869 1.00 92.31 111 SER A O 1
ATOM 855 N N . ASP A 1 112 ? -13.148 -4.436 -1.142 1.00 93.88 112 ASP A N 1
ATOM 856 C CA . ASP A 1 112 ? -14.196 -5.085 -1.933 1.00 93.88 112 ASP A CA 1
ATOM 857 C C . ASP A 1 112 ? -13.688 -5.913 -3.128 1.00 93.88 112 ASP A C 1
ATOM 859 O O . ASP A 1 112 ? -14.335 -6.889 -3.501 1.00 93.88 112 ASP A O 1
ATOM 863 N N . GLY A 1 113 ? -12.519 -5.594 -3.696 1.00 95.19 113 GLY A N 1
ATOM 864 C CA . GLY A 1 113 ? -11.972 -6.320 -4.844 1.00 95.19 113 GLY A CA 1
ATOM 865 C C . GLY A 1 113 ? -11.738 -7.817 -4.597 1.00 95.19 113 GLY A C 1
ATOM 866 O O . GLY A 1 113 ? -11.903 -8.616 -5.515 1.00 95.19 113 GLY A O 1
ATOM 867 N N . VAL A 1 114 ? -11.399 -8.234 -3.370 1.00 96.50 114 VAL A N 1
ATOM 868 C CA . VAL A 1 114 ? -11.247 -9.671 -3.048 1.00 96.50 114 VAL A CA 1
ATOM 869 C C . VAL A 1 114 ? -12.605 -10.364 -2.972 1.00 96.50 114 VAL A C 1
ATOM 871 O O . VAL A 1 114 ? -12.733 -11.501 -3.424 1.00 96.50 114 VAL A O 1
ATOM 874 N N . LEU A 1 115 ? -13.629 -9.677 -2.459 1.00 96.38 115 LEU A N 1
ATOM 875 C CA . LEU A 1 115 ? -14.992 -10.203 -2.455 1.00 96.38 115 LEU A CA 1
ATOM 876 C C . LEU A 1 115 ? -15.512 -10.385 -3.889 1.00 96.38 115 LEU A C 1
ATOM 878 O O . LEU A 1 115 ? -16.084 -11.426 -4.200 1.00 96.38 115 LEU A O 1
ATOM 882 N N . ASP A 1 116 ? -15.231 -9.439 -4.788 1.00 96.50 116 ASP A N 1
ATOM 883 C CA . ASP A 1 116 ? -15.572 -9.576 -6.209 1.00 96.50 116 ASP A CA 1
ATOM 884 C C . ASP A 1 116 ? -14.929 -10.821 -6.854 1.00 96.50 116 ASP A C 1
ATOM 886 O O . ASP A 1 116 ? -15.546 -11.474 -7.699 1.00 96.50 116 ASP A O 1
ATOM 890 N N . LEU A 1 117 ? -13.684 -11.154 -6.486 1.00 96.94 117 LEU A N 1
ATOM 891 C CA . LEU A 1 117 ? -13.003 -12.362 -6.969 1.00 96.94 117 LEU A CA 1
ATOM 892 C C . LEU A 1 117 ? -13.625 -13.643 -6.403 1.00 96.94 117 LEU A C 1
ATOM 894 O O . LEU A 1 117 ? -13.794 -14.619 -7.139 1.00 96.94 117 LEU A O 1
ATOM 898 N N . GLU A 1 118 ? -13.974 -13.646 -5.116 1.00 96.00 118 GLU A N 1
ATOM 899 C CA . GLU A 1 118 ? -14.650 -14.771 -4.463 1.00 96.00 118 GLU A CA 1
ATOM 900 C C . GLU A 1 118 ? -16.013 -15.044 -5.124 1.00 96.00 118 GLU A C 1
ATOM 902 O O . GLU A 1 118 ? -16.288 -16.175 -5.520 1.00 96.00 118 GLU A O 1
ATOM 907 N N . GLU A 1 119 ? -16.839 -14.014 -5.339 1.00 95.44 119 GLU A N 1
ATOM 908 C CA . GLU A 1 119 ? -18.165 -14.143 -5.968 1.00 95.44 119 GLU A CA 1
ATOM 909 C C . GLU A 1 119 ? -18.100 -14.640 -7.419 1.00 95.44 119 GLU A C 1
ATOM 911 O O . GLU A 1 119 ? -19.022 -15.296 -7.905 1.00 95.44 119 GLU A O 1
ATOM 916 N N . ARG A 1 120 ? -16.992 -14.371 -8.118 1.00 96.38 120 ARG A N 1
ATOM 917 C CA . ARG A 1 120 ? -16.731 -14.873 -9.477 1.00 96.38 120 ARG A CA 1
ATOM 918 C C . ARG A 1 120 ? -16.109 -16.270 -9.509 1.00 96.38 120 ARG A C 1
ATOM 920 O O . ARG A 1 120 ? -15.817 -16.798 -10.589 1.00 96.38 120 ARG A O 1
ATOM 927 N N . GLY A 1 121 ? -15.873 -16.872 -8.344 1.00 95.88 121 GLY A N 1
ATOM 928 C CA . GLY A 1 121 ? -15.201 -18.162 -8.218 1.00 95.88 121 GLY A CA 1
ATOM 929 C C . GLY A 1 121 ? -13.791 -18.140 -8.810 1.00 95.88 121 GLY A C 1
ATOM 930 O O . GLY A 1 121 ? -13.388 -19.108 -9.456 1.00 95.88 121 GLY A O 1
ATOM 931 N N . ALA A 1 122 ? -13.088 -17.007 -8.705 1.00 97.56 122 ALA A N 1
ATOM 932 C CA . ALA A 1 122 ? -11.691 -16.869 -9.124 1.00 97.56 122 ALA A CA 1
ATOM 933 C C . ALA A 1 122 ? -10.710 -17.377 -8.052 1.00 97.56 122 ALA A C 1
ATOM 935 O O . ALA A 1 122 ? -9.559 -17.688 -8.357 1.00 97.56 122 ALA A O 1
ATOM 936 N N . MET A 1 123 ? -11.171 -17.463 -6.805 1.00 97.19 123 MET A N 1
ATOM 937 C CA . MET A 1 123 ? -10.377 -17.829 -5.637 1.00 97.19 123 MET A CA 1
ATOM 938 C C . MET A 1 123 ? -10.172 -19.346 -5.513 1.00 97.19 123 MET A C 1
ATOM 940 O O . MET A 1 123 ? -11.078 -20.134 -5.772 1.00 97.19 123 MET A O 1
ATOM 944 N N . ASP A 1 124 ? -8.992 -19.758 -5.047 1.00 96.38 124 ASP A N 1
ATOM 945 C CA . ASP A 1 124 ? -8.712 -21.117 -4.579 1.00 96.38 124 ASP A CA 1
ATOM 946 C C . ASP A 1 124 ? -9.402 -21.335 -3.224 1.00 96.38 124 ASP A C 1
ATOM 948 O O . ASP A 1 124 ? -9.216 -20.579 -2.263 1.00 96.38 124 ASP A O 1
ATOM 952 N N . HIS A 1 125 ? -10.228 -22.377 -3.130 1.00 95.62 125 HIS A N 1
ATOM 953 C CA . HIS A 1 125 ? -10.974 -22.677 -1.912 1.00 95.62 125 HIS A CA 1
ATOM 954 C C . HIS A 1 125 ? -10.257 -23.634 -0.950 1.00 95.62 125 HIS A C 1
ATOM 956 O O . HIS A 1 125 ? -10.734 -23.823 0.170 1.00 95.62 125 HIS A O 1
ATOM 962 N N . THR A 1 126 ? -9.107 -24.186 -1.341 1.00 95.62 126 THR A N 1
ATOM 963 C CA . THR A 1 126 ? -8.305 -25.112 -0.526 1.00 95.62 126 THR A CA 1
ATOM 964 C C . THR A 1 126 ? -7.456 -24.409 0.532 1.00 95.62 126 THR A C 1
ATOM 966 O O . THR A 1 126 ? -7.044 -25.035 1.510 1.00 95.62 126 THR A O 1
ATOM 969 N N . THR A 1 127 ? -7.228 -23.103 0.377 1.00 93.56 127 THR A N 1
ATOM 970 C CA . THR A 1 127 ? -6.472 -22.280 1.324 1.00 93.56 127 THR A CA 1
ATOM 971 C C . THR A 1 127 ? -7.327 -21.137 1.870 1.00 93.56 127 THR A C 1
ATOM 973 O O . THR A 1 127 ? -8.137 -20.581 1.127 1.00 93.56 127 THR A O 1
ATOM 976 N N . PRO A 1 128 ? -7.150 -20.747 3.143 1.00 96.69 128 PRO A N 1
ATOM 977 C CA . PRO A 1 128 ? -7.792 -19.551 3.672 1.00 96.69 128 PRO A CA 1
ATOM 978 C C . PRO A 1 128 ? -7.218 -18.274 3.044 1.00 96.69 128 PRO A C 1
ATOM 980 O O . PRO A 1 128 ? -6.054 -18.230 2.646 1.00 96.69 128 PRO A O 1
ATOM 983 N N . ILE A 1 129 ? -8.022 -17.214 3.047 1.00 98.19 129 ILE A N 1
ATOM 984 C CA . ILE A 1 129 ? -7.587 -15.839 2.799 1.00 98.19 129 ILE A CA 1
ATOM 985 C C . ILE A 1 129 ? -6.908 -15.333 4.073 1.00 98.19 129 ILE A C 1
ATOM 987 O O . ILE A 1 129 ? -7.528 -15.311 5.139 1.00 98.19 129 ILE A O 1
ATOM 991 N N . ILE A 1 130 ? -5.643 -14.924 3.975 1.00 98.19 130 ILE A N 1
ATOM 992 C CA . ILE A 1 130 ? -4.872 -14.386 5.102 1.00 98.19 130 ILE A CA 1
ATOM 993 C C . ILE A 1 130 ? -4.764 -12.870 4.962 1.00 98.19 130 ILE A C 1
ATOM 995 O O . ILE A 1 130 ? -4.292 -12.371 3.940 1.00 98.19 130 ILE A O 1
ATOM 999 N N . THR A 1 131 ? -5.188 -12.145 6.000 1.00 97.38 131 THR A N 1
ATOM 1000 C CA . THR A 1 131 ? -5.080 -10.681 6.068 1.00 97.38 131 THR A CA 1
ATOM 1001 C C . THR A 1 131 ? -4.756 -10.194 7.476 1.00 97.38 131 THR A C 1
ATOM 1003 O O . THR A 1 131 ? -4.947 -10.939 8.438 1.00 97.38 131 THR A O 1
ATOM 1006 N N . SER A 1 132 ? -4.288 -8.954 7.631 1.00 94.44 132 SER A N 1
ATOM 1007 C CA . SER A 1 132 ? -4.157 -8.312 8.948 1.00 94.44 132 SER A CA 1
ATOM 1008 C C . SER A 1 132 ? -5.300 -7.350 9.276 1.00 94.44 132 SER A C 1
ATOM 1010 O O . SER A 1 132 ? -5.777 -7.316 10.410 1.00 94.44 132 SER A O 1
ATOM 1012 N N . PHE A 1 133 ? -5.813 -6.626 8.280 1.00 90.62 133 PHE A N 1
ATOM 1013 C CA . PHE A 1 133 ? -7.003 -5.788 8.421 1.00 90.62 133 PHE A CA 1
ATOM 1014 C C . PHE A 1 133 ? -7.791 -5.701 7.110 1.00 90.62 133 PHE A C 1
ATOM 1016 O O . PHE A 1 133 ? -7.361 -6.190 6.067 1.00 90.62 133 PHE A O 1
ATOM 1023 N N . VAL A 1 134 ? -8.993 -5.130 7.173 1.00 91.12 134 VAL A N 1
ATOM 1024 C CA . VAL A 1 134 ? -9.889 -4.957 6.023 1.00 91.12 134 VAL A CA 1
ATOM 1025 C C . VAL A 1 134 ? -10.540 -3.580 6.105 1.00 91.12 134 VAL A C 1
ATOM 1027 O O . VAL A 1 134 ? -10.934 -3.151 7.196 1.00 91.12 134 VAL A O 1
ATOM 1030 N N . ALA A 1 135 ? -10.667 -2.902 4.964 1.00 87.00 135 ALA A N 1
ATOM 1031 C CA . ALA A 1 135 ? -11.475 -1.693 4.832 1.00 87.00 135 ALA A CA 1
ATOM 1032 C C . ALA A 1 135 ? -12.232 -1.703 3.502 1.00 87.00 135 ALA A C 1
ATOM 1034 O O . ALA A 1 135 ? -11.643 -1.959 2.456 1.00 87.00 135 ALA A O 1
ATOM 1035 N N . GLY A 1 136 ? -13.529 -1.413 3.544 1.00 88.56 136 GLY A N 1
ATOM 1036 C CA . GLY A 1 136 ? -14.383 -1.452 2.361 1.00 88.56 136 GLY A CA 1
ATOM 1037 C C . GLY A 1 136 ? -15.842 -1.158 2.684 1.00 88.56 136 GLY A C 1
ATOM 1038 O O . GLY A 1 136 ? -16.151 -0.513 3.689 1.00 88.56 136 GLY A O 1
ATOM 1039 N N . SER A 1 137 ? -16.736 -1.618 1.816 1.00 91.19 137 SER A N 1
ATOM 1040 C CA . SER A 1 137 ? -18.178 -1.394 1.929 1.00 91.19 137 SER A CA 1
ATOM 1041 C C . SER A 1 137 ? -18.853 -2.251 3.008 1.00 91.19 137 SER A C 1
ATOM 1043 O O . SER A 1 137 ? -18.302 -3.243 3.481 1.00 91.19 137 SER A O 1
ATOM 1045 N N . GLN A 1 138 ? -20.105 -1.921 3.347 1.00 90.88 138 GLN A N 1
ATOM 1046 C CA . GLN A 1 138 ? -20.945 -2.755 4.218 1.00 90.88 138 GLN A CA 1
ATOM 1047 C C . GLN A 1 138 ? -21.079 -4.191 3.704 1.00 90.88 138 GLN A C 1
ATOM 1049 O O . GLN A 1 138 ? -20.960 -5.124 4.490 1.00 90.88 138 GLN A O 1
ATOM 1054 N N . ARG A 1 139 ? -21.218 -4.373 2.384 1.00 95.19 139 ARG A N 1
ATOM 1055 C CA . ARG A 1 139 ? -21.305 -5.696 1.751 1.00 95.19 139 ARG A CA 1
ATOM 1056 C C . ARG A 1 139 ? -20.099 -6.568 2.104 1.00 95.19 139 ARG A C 1
ATOM 1058 O O . ARG A 1 139 ? -20.255 -7.752 2.389 1.00 95.19 139 ARG A O 1
ATOM 1065 N N . LEU A 1 140 ? -18.907 -5.971 2.121 1.00 95.00 140 LEU A N 1
ATOM 1066 C CA . LEU A 1 140 ? -17.689 -6.666 2.516 1.00 95.00 140 LEU A CA 1
ATOM 1067 C C . LEU A 1 140 ? -17.740 -7.103 3.984 1.00 95.00 140 LEU A C 1
ATOM 1069 O O . LEU A 1 140 ? -17.449 -8.258 4.283 1.00 95.00 140 LEU A O 1
ATOM 1073 N N . TYR A 1 141 ? -18.141 -6.216 4.896 1.00 93.38 141 TYR A N 1
ATOM 1074 C CA . TYR A 1 141 ? -18.251 -6.561 6.318 1.00 93.38 141 TYR A CA 1
ATOM 1075 C C . TYR A 1 141 ? -19.334 -7.609 6.601 1.00 93.38 141 TYR A C 1
ATOM 1077 O O . TYR A 1 141 ? -19.112 -8.491 7.431 1.00 93.38 141 TYR A O 1
ATOM 1085 N N . ASP A 1 142 ? -20.453 -7.573 5.879 1.00 94.94 142 ASP A N 1
ATOM 1086 C CA . ASP A 1 142 ? -21.508 -8.584 5.981 1.00 94.94 142 ASP A CA 1
ATOM 1087 C C . ASP A 1 142 ? -20.997 -9.961 5.537 1.00 94.94 142 ASP A C 1
ATOM 1089 O O . ASP A 1 142 ? -21.237 -10.958 6.217 1.00 94.94 142 ASP A O 1
ATOM 1093 N N . TRP A 1 143 ? -20.224 -10.018 4.446 1.00 96.31 143 TRP A N 1
ATOM 1094 C CA . TRP A 1 143 ? -19.588 -11.253 3.976 1.00 96.31 143 TRP A CA 1
ATOM 1095 C C . TRP A 1 143 ? -18.497 -11.775 4.924 1.00 96.31 143 TRP A C 1
ATOM 1097 O O . TRP A 1 143 ? -18.290 -12.985 5.017 1.00 96.31 143 TRP A O 1
ATOM 1107 N N . LEU A 1 144 ? -17.793 -10.892 5.639 1.00 95.44 144 LEU A N 1
ATOM 1108 C CA . LEU A 1 144 ? -16.796 -11.289 6.639 1.00 95.44 144 LEU A CA 1
ATOM 1109 C C . LEU A 1 144 ? -17.430 -11.894 7.897 1.00 95.44 144 LEU A C 1
ATOM 1111 O O . LEU A 1 144 ? -16.803 -12.721 8.563 1.00 95.44 144 LEU A O 1
ATOM 1115 N N . ASN A 1 145 ? -18.647 -11.479 8.251 1.00 93.56 145 ASN A N 1
ATOM 1116 C CA . ASN A 1 145 ? -19.281 -11.857 9.507 1.00 93.56 145 ASN A CA 1
ATOM 1117 C C . ASN A 1 145 ? -19.480 -13.381 9.618 1.00 93.56 145 ASN A C 1
ATOM 1119 O O . ASN A 1 145 ? -20.291 -13.984 8.919 1.00 93.56 145 ASN A O 1
ATOM 1123 N N . GLY A 1 146 ? -18.730 -14.017 10.522 1.00 93.25 146 GLY A N 1
ATOM 1124 C CA . GLY A 1 146 ? -18.769 -15.468 10.733 1.00 93.25 146 GLY A CA 1
ATOM 1125 C C . GLY A 1 146 ? -18.081 -16.298 9.640 1.00 93.25 146 GLY A C 1
ATOM 1126 O O . GLY A 1 146 ? -18.088 -17.530 9.718 1.00 93.25 146 GLY A O 1
ATOM 1127 N N . ASN A 1 147 ? -17.454 -15.660 8.651 1.00 95.81 147 ASN A N 1
ATOM 1128 C CA . ASN A 1 147 ? -16.814 -16.350 7.542 1.00 95.81 147 ASN A CA 1
ATOM 1129 C C . ASN A 1 147 ? -15.438 -16.897 7.936 1.00 95.81 147 ASN A C 1
ATOM 1131 O O . ASN A 1 147 ? -14.469 -16.166 8.125 1.00 95.81 147 ASN A O 1
ATOM 1135 N N . ARG A 1 148 ? -15.339 -18.227 8.011 1.00 94.88 148 ARG A N 1
ATOM 1136 C CA . ARG A 1 148 ? -14.109 -18.931 8.403 1.00 94.88 148 ARG A CA 1
ATOM 1137 C C . ARG A 1 148 ? -13.052 -19.016 7.299 1.00 94.88 148 ARG A C 1
ATOM 1139 O O . ARG A 1 148 ? -11.944 -19.462 7.586 1.00 94.88 148 ARG A O 1
ATOM 1146 N N . ARG A 1 149 ? -13.367 -18.620 6.058 1.00 95.25 149 ARG A N 1
ATOM 1147 C CA . ARG A 1 149 ? -12.379 -18.553 4.967 1.00 95.25 149 ARG A CA 1
ATOM 1148 C C . ARG A 1 149 ? -11.389 -17.416 5.171 1.00 95.25 149 ARG A C 1
ATOM 1150 O O . ARG A 1 149 ? -10.261 -17.531 4.705 1.00 95.25 149 ARG A O 1
ATOM 1157 N N . VAL A 1 150 ? -11.783 -16.353 5.872 1.00 97.62 150 VAL A N 1
ATOM 1158 C CA . VAL A 1 150 ? -10.914 -15.207 6.146 1.00 97.62 150 VAL A CA 1
ATOM 1159 C C . VAL A 1 150 ? -10.299 -15.355 7.529 1.00 97.62 150 VAL A C 1
ATOM 1161 O O . VAL A 1 150 ? -10.988 -15.328 8.547 1.00 97.62 150 VAL A O 1
ATOM 1164 N N . LEU A 1 151 ? -8.978 -15.500 7.569 1.00 97.12 151 LEU A N 1
ATOM 1165 C CA . LEU A 1 151 ? -8.215 -15.548 8.806 1.00 97.12 151 LEU A CA 1
ATOM 1166 C C . LEU A 1 151 ? -7.493 -14.220 8.993 1.00 97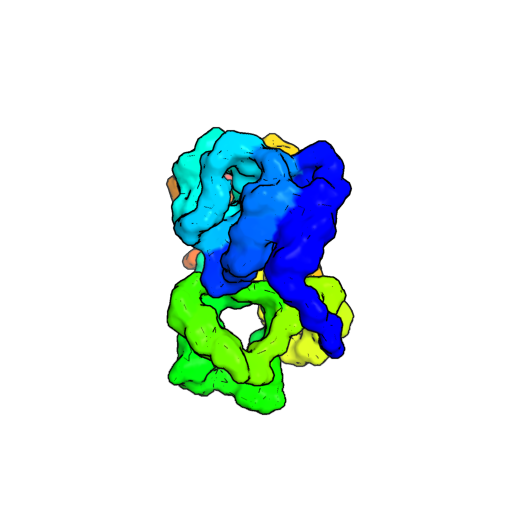.12 151 LEU A C 1
ATOM 1168 O O . LEU A 1 151 ? -6.463 -13.954 8.371 1.00 97.12 151 LEU A O 1
ATOM 1172 N N . MET A 1 152 ? -8.035 -13.403 9.892 1.00 94.81 152 MET A N 1
ATOM 1173 C CA . MET A 1 152 ? -7.369 -12.189 10.344 1.00 94.81 152 MET A CA 1
ATOM 1174 C C . MET A 1 152 ? -6.263 -12.556 11.332 1.00 94.81 152 MET A C 1
ATOM 1176 O O . MET A 1 152 ? -6.517 -13.130 12.393 1.00 94.81 152 MET A O 1
ATOM 1180 N N . GLN A 1 153 ? -5.025 -12.248 10.968 1.00 95.44 153 GLN A N 1
ATOM 1181 C CA . GLN A 1 153 ? -3.845 -12.492 11.783 1.00 95.44 153 GLN A CA 1
ATOM 1182 C C . GLN A 1 153 ? -3.216 -11.171 12.212 1.00 95.44 153 GLN A C 1
ATOM 1184 O O . GLN A 1 153 ? -3.454 -10.111 11.644 1.00 95.44 153 GLN A O 1
ATOM 1189 N N . ARG A 1 154 ? -2.393 -11.240 13.253 1.00 94.38 154 ARG A N 1
ATOM 1190 C CA . ARG A 1 154 ? -1.574 -10.106 13.665 1.00 94.38 154 ARG A CA 1
ATOM 1191 C C . ARG A 1 154 ? -0.650 -9.675 12.525 1.00 94.38 154 ARG A C 1
ATOM 1193 O O . ARG A 1 154 ? -0.065 -10.538 11.869 1.00 94.38 154 ARG A O 1
ATOM 1200 N N . THR A 1 155 ? -0.482 -8.366 12.336 1.00 94.25 155 THR A N 1
ATOM 1201 C CA . THR A 1 155 ? 0.366 -7.802 11.277 1.00 94.25 155 THR A CA 1
ATOM 1202 C C . THR A 1 155 ? 1.785 -8.357 11.335 1.00 94.25 155 THR A C 1
ATOM 1204 O O . THR A 1 155 ? 2.315 -8.721 10.299 1.00 94.25 155 THR A O 1
ATOM 1207 N N . GLU A 1 156 ? 2.363 -8.573 12.521 1.00 95.31 156 GLU A N 1
ATOM 1208 C CA . GLU A 1 156 ? 3.723 -9.123 12.653 1.00 95.31 156 GLU A CA 1
ATOM 1209 C C . GLU A 1 156 ? 3.867 -10.557 12.113 1.00 95.31 156 GLU A C 1
ATOM 1211 O O . GLU A 1 156 ? 4.981 -11.030 11.926 1.00 95.31 156 GLU A O 1
ATOM 1216 N N . ARG A 1 157 ? 2.754 -11.267 11.885 1.00 97.06 157 ARG A N 1
ATOM 1217 C CA . ARG A 1 157 ? 2.733 -12.594 11.260 1.00 97.06 157 ARG A CA 1
ATOM 1218 C C . ARG A 1 157 ? 2.391 -12.506 9.776 1.00 97.06 157 ARG A C 1
ATOM 1220 O O . ARG A 1 157 ? 3.049 -13.143 8.963 1.00 97.06 157 ARG A O 1
ATOM 1227 N N . THR A 1 158 ? 1.362 -11.741 9.417 1.00 97.19 158 THR A N 1
ATOM 1228 C CA . THR A 1 158 ? 0.966 -11.566 8.012 1.00 97.19 158 THR A CA 1
ATOM 1229 C C . THR A 1 158 ? 2.076 -10.904 7.197 1.00 97.19 158 THR A C 1
ATOM 1231 O O . THR A 1 158 ? 2.334 -11.308 6.066 1.00 97.19 158 THR A O 1
ATOM 1234 N N . ASN A 1 159 ? 2.773 -9.945 7.798 1.00 97.75 159 ASN A N 1
ATOM 1235 C CA . ASN A 1 159 ? 3.853 -9.190 7.185 1.00 97.75 159 ASN A CA 1
ATOM 1236 C C . ASN A 1 159 ? 5.240 -9.768 7.499 1.00 97.75 159 ASN A C 1
ATOM 1238 O O . ASN A 1 159 ? 6.238 -9.108 7.259 1.00 97.75 159 ASN A O 1
ATOM 1242 N N . ASP A 1 160 ? 5.351 -10.978 8.052 1.00 98.06 160 ASP A N 1
ATOM 1243 C CA . ASP A 1 160 ? 6.662 -11.614 8.203 1.00 98.06 160 ASP A CA 1
ATOM 1244 C C . ASP A 1 160 ? 7.185 -12.016 6.807 1.00 98.06 160 ASP A C 1
ATOM 1246 O O . ASP A 1 160 ? 6.595 -12.911 6.180 1.00 98.06 160 ASP A O 1
ATOM 1250 N N . PRO A 1 161 ? 8.292 -11.429 6.301 1.00 97.81 161 PRO A N 1
ATOM 1251 C CA . PRO A 1 161 ? 8.814 -11.757 4.975 1.00 97.81 161 PRO A CA 1
ATOM 1252 C C . PRO A 1 161 ? 9.152 -13.243 4.824 1.00 97.81 161 PRO A C 1
ATOM 1254 O O . PRO A 1 161 ? 9.030 -13.791 3.729 1.00 97.81 161 PRO A O 1
ATOM 1257 N N . ALA A 1 162 ? 9.519 -13.932 5.912 1.00 98.31 162 ALA A N 1
ATOM 1258 C CA . ALA A 1 162 ? 9.805 -15.363 5.894 1.00 98.31 162 ALA A CA 1
ATOM 1259 C C . ALA A 1 162 ? 8.538 -16.223 5.756 1.00 98.31 162 ALA A C 1
ATOM 1261 O O . ALA A 1 162 ? 8.620 -17.357 5.279 1.00 98.31 162 ALA A O 1
ATOM 1262 N N . LEU A 1 163 ? 7.369 -15.719 6.162 1.00 98.31 163 LEU A N 1
ATOM 1263 C CA . LEU A 1 163 ? 6.082 -16.383 5.932 1.00 98.31 163 LEU A CA 1
ATOM 1264 C C . LEU A 1 163 ? 5.515 -16.055 4.550 1.00 98.31 163 LEU A C 1
ATOM 1266 O O . LEU A 1 163 ? 4.969 -16.948 3.895 1.00 98.31 163 LEU A O 1
ATOM 1270 N N . ILE A 1 164 ? 5.709 -14.823 4.080 1.00 98.56 164 ILE A N 1
ATOM 1271 C CA . ILE A 1 164 ? 5.359 -14.408 2.718 1.00 98.56 164 ILE A CA 1
ATOM 1272 C C . ILE A 1 164 ? 6.168 -15.217 1.690 1.00 98.56 164 ILE A C 1
ATOM 1274 O O . ILE A 1 164 ? 5.594 -15.770 0.755 1.00 98.56 164 ILE A O 1
ATOM 1278 N N . ALA A 1 165 ? 7.477 -15.394 1.899 1.00 98.50 165 ALA A N 1
ATOM 1279 C CA . ALA A 1 165 ? 8.349 -16.152 0.993 1.00 98.50 165 ALA A CA 1
ATOM 1280 C C . ALA A 1 165 ? 7.967 -17.637 0.845 1.00 98.50 165 ALA A C 1
ATOM 1282 O O . ALA A 1 165 ? 8.308 -18.280 -0.147 1.00 98.50 165 ALA A O 1
ATOM 1283 N N . ARG A 1 166 ? 7.223 -18.204 1.805 1.00 98.00 166 ARG A N 1
ATOM 1284 C CA . ARG A 1 166 ? 6.715 -19.586 1.715 1.00 98.00 166 ARG A CA 1
ATOM 1285 C C . ARG A 1 166 ? 5.538 -19.726 0.753 1.00 98.00 166 ARG A C 1
ATOM 1287 O O . ARG A 1 166 ? 5.207 -20.848 0.370 1.00 98.00 166 ARG A O 1
ATOM 1294 N N . GLN A 1 167 ? 4.897 -18.624 0.370 1.00 97.81 167 GLN A N 1
ATOM 1295 C CA . GLN A 1 167 ? 3.798 -18.645 -0.587 1.00 97.81 167 GLN A CA 1
ATOM 1296 C C . GLN A 1 167 ? 4.388 -18.769 -1.988 1.00 97.81 167 GLN A C 1
ATOM 1298 O O . GLN A 1 167 ? 4.990 -17.823 -2.473 1.00 97.81 167 GLN A O 1
ATOM 1303 N N . ARG A 1 168 ? 4.274 -19.929 -2.642 1.00 97.06 168 ARG A N 1
ATOM 1304 C CA . ARG A 1 168 ? 4.800 -20.131 -4.006 1.00 97.06 168 ARG A CA 1
ATOM 1305 C C . ARG A 1 168 ? 4.160 -19.146 -4.989 1.00 97.06 168 ARG A C 1
ATOM 1307 O O . ARG A 1 168 ? 2.948 -18.964 -4.945 1.00 97.06 168 ARG A O 1
ATOM 1314 N N . ALA A 1 169 ? 4.965 -18.598 -5.901 1.00 97.25 169 ALA A N 1
ATOM 1315 C CA . ALA A 1 169 ? 4.541 -17.604 -6.886 1.00 97.25 169 ALA A CA 1
ATOM 1316 C C . ALA A 1 169 ? 3.867 -16.379 -6.243 1.00 97.25 169 ALA A C 1
ATOM 1318 O O . ALA A 1 169 ? 2.867 -15.868 -6.746 1.00 97.25 169 ALA A O 1
ATOM 1319 N N . MET A 1 170 ? 4.402 -15.928 -5.102 1.00 98.25 170 MET A N 1
ATOM 1320 C CA . MET A 1 170 ? 3.897 -14.741 -4.420 1.00 98.25 170 MET A CA 1
ATOM 1321 C C . MET A 1 170 ? 4.073 -13.521 -5.321 1.00 98.25 170 MET A C 1
ATOM 1323 O O . MET A 1 170 ? 5.194 -13.189 -5.704 1.00 98.25 170 MET A O 1
ATOM 1327 N N . VAL A 1 171 ? 2.971 -12.838 -5.621 1.00 97.81 171 VAL A N 1
ATOM 1328 C CA . VAL A 1 171 ? 2.985 -11.581 -6.367 1.00 97.81 171 VAL A CA 1
ATOM 1329 C C . VAL A 1 171 ? 2.631 -10.443 -5.421 1.00 97.81 171 VAL A C 1
ATOM 1331 O O . VAL A 1 171 ? 1.520 -10.372 -4.902 1.00 97.81 171 VAL A O 1
ATOM 1334 N N . SER A 1 172 ? 3.593 -9.553 -5.199 1.00 97.19 172 SER A N 1
ATOM 1335 C CA . SER A 1 172 ? 3.413 -8.310 -4.454 1.00 97.19 172 SER A CA 1
ATOM 1336 C C . SER A 1 172 ? 3.164 -7.165 -5.430 1.00 97.19 172 SER A C 1
ATOM 1338 O O . SER A 1 172 ? 3.919 -6.990 -6.385 1.00 97.19 172 SER A O 1
ATOM 1340 N N . ILE A 1 173 ? 2.109 -6.381 -5.205 1.00 96.12 173 ILE A N 1
ATOM 1341 C CA . ILE A 1 173 ? 1.801 -5.192 -6.006 1.00 96.12 173 ILE A CA 1
ATOM 1342 C C . ILE A 1 173 ? 1.609 -4.020 -5.059 1.00 96.12 173 ILE A C 1
ATOM 1344 O O . ILE A 1 173 ? 0.738 -4.030 -4.192 1.00 96.12 173 ILE A O 1
ATOM 1348 N N . ASN A 1 174 ? 2.438 -3.004 -5.243 1.00 94.00 174 ASN A N 1
ATOM 1349 C CA . ASN A 1 174 ? 2.529 -1.838 -4.385 1.00 94.00 174 ASN A CA 1
ATOM 1350 C C . ASN A 1 174 ? 2.530 -0.555 -5.221 1.00 94.00 174 ASN A C 1
ATOM 1352 O O . ASN A 1 174 ? 2.706 -0.602 -6.433 1.00 94.00 174 ASN A O 1
ATOM 1356 N N . THR A 1 175 ? 2.344 0.600 -4.579 1.00 93.56 175 THR A N 1
ATOM 1357 C CA . THR A 1 175 ? 2.432 1.914 -5.239 1.00 93.56 175 THR A CA 1
ATOM 1358 C C . THR A 1 175 ? 3.564 2.746 -4.660 1.00 93.56 175 THR A C 1
ATOM 1360 O O . THR A 1 175 ? 3.965 2.555 -3.512 1.00 93.56 175 THR A O 1
ATOM 1363 N N . ALA A 1 176 ? 4.009 3.733 -5.428 1.00 92.56 176 ALA A N 1
ATOM 1364 C CA . ALA A 1 176 ? 4.881 4.803 -4.962 1.00 92.56 176 ALA A CA 1
ATOM 1365 C C . ALA A 1 176 ? 4.313 6.174 -5.368 1.00 92.56 176 ALA A C 1
ATOM 1367 O O . ALA A 1 176 ? 3.376 6.254 -6.166 1.00 92.56 176 ALA A O 1
ATOM 1368 N N . LEU A 1 177 ? 4.862 7.243 -4.791 1.00 91.56 177 LEU A N 1
ATOM 1369 C CA . LEU A 1 177 ? 4.639 8.622 -5.231 1.00 91.56 177 LEU A CA 1
ATOM 1370 C C . LEU A 1 177 ? 5.512 8.935 -6.447 1.00 91.56 177 LEU A C 1
ATOM 1372 O O . LEU A 1 177 ? 5.037 9.545 -7.402 1.00 91.56 177 LEU A O 1
ATOM 1376 N N . GLN A 1 178 ? 6.775 8.509 -6.393 1.00 94.56 178 GLN A N 1
ATOM 1377 C CA . GLN A 1 178 ? 7.768 8.700 -7.443 1.00 94.56 178 GLN A CA 1
ATOM 1378 C C . GLN A 1 178 ? 8.714 7.501 -7.513 1.00 94.56 178 GLN A C 1
ATOM 1380 O O . GLN A 1 178 ? 8.933 6.818 -6.508 1.00 94.56 178 GLN A O 1
ATOM 1385 N N . VAL A 1 179 ? 9.302 7.291 -8.685 1.00 96.56 179 VAL A N 1
ATOM 1386 C CA . VAL A 1 179 ? 10.420 6.371 -8.924 1.00 96.56 179 VAL A CA 1
ATOM 1387 C C . VAL A 1 179 ? 11.528 7.102 -9.672 1.00 96.56 179 VAL A C 1
ATOM 1389 O O . VAL A 1 179 ? 11.244 8.093 -10.347 1.00 96.56 179 VAL A O 1
ATOM 1392 N N . ASP A 1 180 ? 12.768 6.631 -9.574 1.00 96.81 180 ASP A N 1
ATOM 1393 C CA . ASP A 1 180 ? 13.880 7.204 -10.335 1.00 96.81 180 ASP A CA 1
ATOM 1394 C C . ASP A 1 180 ? 14.602 6.227 -11.260 1.00 96.81 180 ASP A C 1
ATOM 1396 O O . ASP A 1 180 ? 14.292 5.037 -11.308 1.00 96.81 180 ASP A O 1
ATOM 1400 N N . LEU A 1 181 ? 15.572 6.754 -12.013 1.00 97.06 181 LEU A N 1
ATOM 1401 C CA . LEU A 1 181 ? 16.353 6.005 -12.998 1.00 97.06 181 LEU A CA 1
ATOM 1402 C C . LEU A 1 181 ? 17.265 4.932 -12.385 1.00 97.06 181 LEU A C 1
ATOM 1404 O O . LEU A 1 181 ? 17.749 4.071 -13.111 1.00 97.06 181 LEU A O 1
ATOM 1408 N N . PHE A 1 182 ? 17.460 4.944 -11.063 1.00 94.94 182 PHE A N 1
ATOM 1409 C CA . PHE A 1 182 ? 18.185 3.909 -10.319 1.00 94.94 182 PHE A CA 1
ATOM 1410 C C . PHE A 1 182 ? 17.238 2.831 -9.769 1.00 94.94 182 PHE A C 1
ATOM 1412 O O . PHE A 1 182 ? 17.627 2.022 -8.925 1.00 94.94 182 PHE A O 1
ATOM 1419 N N . GLY A 1 183 ? 15.973 2.845 -10.201 1.00 94.19 183 GLY A N 1
ATOM 1420 C CA . GLY A 1 183 ? 14.951 1.908 -9.756 1.00 94.19 183 GLY A CA 1
ATOM 1421 C C . GLY A 1 183 ? 14.510 2.129 -8.310 1.00 94.19 183 GLY A C 1
ATOM 1422 O O . GLY A 1 183 ? 13.831 1.268 -7.753 1.00 94.19 183 GLY A O 1
ATOM 1423 N N . GLN A 1 184 ? 14.864 3.252 -7.680 1.00 94.69 184 GLN A N 1
ATOM 1424 C CA . GLN A 1 184 ? 14.415 3.554 -6.326 1.00 94.69 184 GLN A CA 1
ATOM 1425 C C . GLN A 1 184 ? 12.957 4.015 -6.349 1.00 94.69 184 GLN A C 1
ATOM 1427 O O . GLN A 1 184 ? 12.505 4.632 -7.312 1.00 94.69 184 GLN A O 1
ATOM 1432 N N . ALA A 1 185 ? 12.219 3.756 -5.270 1.00 92.88 185 ALA A N 1
ATOM 1433 C CA . ALA A 1 185 ? 10.830 4.176 -5.130 1.00 92.88 185 ALA A CA 1
ATOM 1434 C C . ALA A 1 185 ? 10.630 4.983 -3.840 1.00 92.88 185 ALA A C 1
ATOM 1436 O O . ALA A 1 185 ? 10.964 4.534 -2.745 1.00 92.88 185 ALA A O 1
ATOM 1437 N N . ASN A 1 186 ? 10.050 6.177 -3.961 1.00 92.44 186 ASN A N 1
ATOM 1438 C CA . ASN A 1 186 ? 9.602 6.982 -2.829 1.00 92.44 186 ASN A CA 1
ATOM 1439 C C . ASN A 1 186 ? 8.097 6.791 -2.637 1.00 92.44 186 ASN A C 1
ATOM 1441 O O . ASN A 1 186 ? 7.300 7.248 -3.454 1.00 92.44 186 ASN A O 1
ATOM 1445 N N . ALA A 1 187 ? 7.704 6.155 -1.535 1.00 88.81 187 ALA A N 1
ATOM 1446 C CA . ALA A 1 187 ? 6.300 5.939 -1.187 1.00 88.81 187 ALA A CA 1
ATOM 1447 C C . ALA A 1 187 ? 5.793 6.825 -0.035 1.00 88.81 187 ALA A C 1
ATOM 1449 O O . ALA A 1 187 ? 4.596 6.802 0.247 1.00 88.81 187 ALA A O 1
ATOM 1450 N N . SER A 1 188 ? 6.669 7.585 0.640 1.00 87.62 188 SER A N 1
ATOM 1451 C CA . SER A 1 188 ? 6.353 8.145 1.963 1.00 87.62 188 SER A CA 1
ATOM 1452 C C . SER A 1 188 ? 6.695 9.610 2.187 1.00 87.62 188 SER A C 1
ATOM 1454 O O . SER A 1 188 ? 6.209 10.182 3.165 1.00 87.62 188 SER A O 1
ATOM 1456 N N . ARG A 1 189 ? 7.490 10.248 1.321 1.00 88.44 189 ARG A N 1
ATOM 1457 C CA . ARG A 1 189 ? 7.961 11.622 1.539 1.00 88.44 189 ARG A CA 1
ATOM 1458 C C . ARG A 1 189 ? 7.576 12.569 0.416 1.00 88.44 189 ARG A C 1
ATOM 1460 O O . ARG A 1 189 ? 7.501 12.174 -0.742 1.00 88.44 189 ARG A O 1
ATOM 1467 N N . ILE A 1 190 ? 7.324 13.819 0.788 1.00 87.00 190 ILE A N 1
ATOM 1468 C CA . ILE A 1 190 ? 7.140 14.943 -0.131 1.00 87.00 190 ILE A CA 1
ATOM 1469 C C . ILE A 1 190 ? 7.865 16.146 0.476 1.00 87.00 190 ILE A C 1
ATOM 1471 O O . ILE A 1 190 ? 7.575 16.524 1.616 1.00 87.00 190 ILE A O 1
ATOM 1475 N N . ASN A 1 191 ? 8.771 16.774 -0.279 1.00 87.06 191 ASN A N 1
ATOM 1476 C CA . ASN A 1 191 ? 9.526 17.965 0.137 1.00 87.06 191 ASN A CA 1
ATOM 1477 C C . ASN A 1 191 ? 10.241 17.768 1.490 1.00 87.06 191 ASN A C 1
ATOM 1479 O O . ASN A 1 191 ? 10.114 18.587 2.405 1.00 87.06 191 ASN A O 1
ATOM 1483 N N . GLY A 1 192 ? 10.908 16.626 1.666 1.00 85.75 192 GLY A N 1
ATOM 1484 C CA . GLY A 1 192 ? 11.633 16.252 2.882 1.00 85.75 192 GLY A CA 1
ATOM 1485 C C . GLY A 1 192 ? 10.748 15.844 4.062 1.00 85.75 192 GLY A C 1
ATOM 1486 O O . GLY A 1 192 ? 11.254 15.380 5.088 1.00 85.75 192 GLY A O 1
ATOM 1487 N N . ARG A 1 193 ? 9.422 15.978 3.947 1.00 86.06 193 ARG A N 1
ATOM 1488 C CA . ARG A 1 193 ? 8.470 15.704 5.029 1.00 86.06 193 ARG A CA 1
ATOM 1489 C C . ARG A 1 193 ? 7.790 14.360 4.849 1.00 86.06 193 ARG A C 1
ATOM 1491 O O . ARG A 1 193 ? 7.478 13.948 3.737 1.00 86.06 193 ARG A O 1
ATOM 1498 N N . ILE A 1 194 ? 7.522 13.703 5.972 1.00 83.69 194 ILE A N 1
ATOM 1499 C CA . ILE A 1 194 ? 6.739 12.469 6.014 1.00 83.69 194 ILE A CA 1
ATOM 1500 C C . ILE A 1 194 ? 5.306 12.803 5.589 1.00 83.69 194 ILE A C 1
ATOM 1502 O O . ILE A 1 194 ? 4.625 13.597 6.238 1.00 83.69 194 ILE A O 1
ATOM 1506 N N . HIS A 1 195 ? 4.881 12.209 4.480 1.00 80.31 195 HIS A N 1
ATOM 1507 C CA . HIS A 1 195 ? 3.527 12.288 3.946 1.00 80.31 195 HIS A CA 1
ATOM 1508 C C . HIS A 1 195 ? 2.717 11.023 4.237 1.00 80.31 195 HIS A C 1
ATOM 1510 O O . HIS A 1 195 ? 1.505 11.107 4.345 1.00 80.31 195 HIS A O 1
ATOM 1516 N N . SER A 1 196 ? 3.365 9.865 4.353 1.00 80.19 196 SER A N 1
ATOM 1517 C CA . SER A 1 196 ? 2.754 8.590 4.748 1.00 80.19 196 SER A CA 1
ATOM 1518 C C . SER A 1 196 ? 3.813 7.694 5.412 1.00 80.19 196 SER A C 1
ATOM 1520 O O . SER A 1 196 ? 4.912 8.152 5.722 1.00 80.19 196 SER A O 1
ATOM 1522 N N . GLY A 1 197 ? 3.506 6.418 5.644 1.00 78.38 197 GLY A N 1
ATOM 1523 C CA . GLY A 1 197 ? 4.493 5.402 6.017 1.00 78.38 197 GLY A CA 1
ATOM 1524 C C . GLY A 1 197 ? 4.621 4.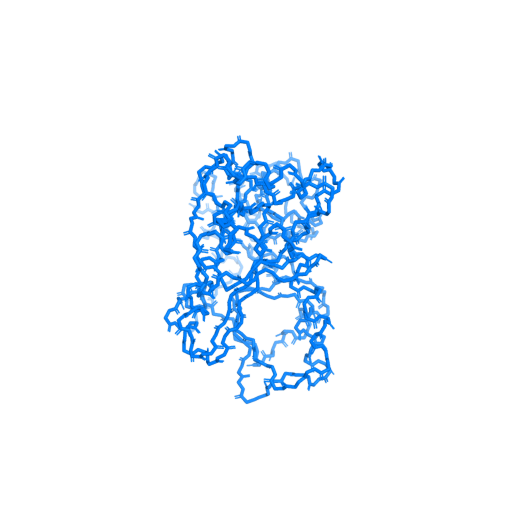332 4.934 1.00 78.38 197 GLY A C 1
ATOM 1525 O O . GLY A 1 197 ? 3.706 4.149 4.137 1.00 78.38 197 GLY A O 1
ATOM 1526 N N . PHE A 1 198 ? 5.734 3.595 4.937 1.00 77.69 198 PHE A N 1
ATOM 1527 C CA . PHE A 1 198 ? 5.919 2.447 4.040 1.00 77.69 198 PHE A CA 1
ATOM 1528 C C . PHE A 1 198 ? 4.972 1.280 4.367 1.00 77.69 198 PHE A C 1
ATOM 1530 O O . PHE A 1 198 ? 4.672 0.477 3.488 1.00 77.69 198 PHE A O 1
ATOM 1537 N N . GLY A 1 199 ? 4.483 1.192 5.611 1.00 84.88 199 GLY A N 1
ATOM 1538 C CA . GLY A 1 199 ? 3.657 0.065 6.056 1.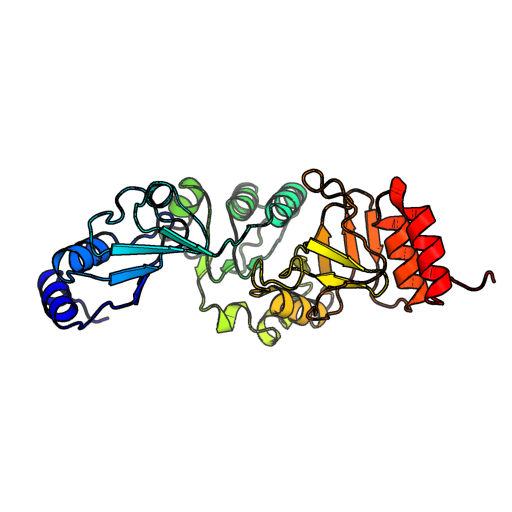00 84.88 199 GLY A CA 1
ATOM 1539 C C . GLY A 1 199 ? 4.368 -1.264 5.796 1.00 84.88 199 GLY A C 1
ATOM 1540 O O . GLY A 1 199 ? 5.587 -1.342 5.937 1.00 84.88 199 GLY A O 1
ATOM 1541 N N . GLY A 1 200 ? 3.622 -2.275 5.355 1.00 90.06 200 GLY A N 1
ATOM 1542 C CA . GLY A 1 200 ? 4.160 -3.569 4.943 1.00 90.06 200 GLY A CA 1
ATOM 1543 C C . GLY A 1 200 ? 4.774 -3.628 3.552 1.00 90.06 200 GLY A C 1
ATOM 1544 O O . GLY A 1 200 ? 5.127 -4.715 3.104 1.00 90.06 200 GLY A O 1
ATOM 1545 N N . GLN A 1 201 ? 4.895 -2.511 2.827 1.00 92.12 201 GLN A N 1
ATOM 1546 C CA . GLN A 1 201 ? 5.388 -2.530 1.447 1.00 92.12 201 GLN A CA 1
ATOM 1547 C C . GLN A 1 201 ? 6.730 -3.261 1.333 1.00 92.12 201 GLN A C 1
ATOM 1549 O O . GLN A 1 201 ? 6.871 -4.170 0.517 1.00 92.12 201 GLN A O 1
ATOM 1554 N N . THR A 1 202 ? 7.700 -2.911 2.180 1.00 93.00 202 THR A N 1
ATOM 1555 C CA . THR A 1 202 ? 9.021 -3.552 2.185 1.00 93.00 202 THR A CA 1
ATOM 1556 C C . THR A 1 202 ? 8.938 -5.033 2.528 1.00 93.00 202 THR A C 1
ATOM 1558 O O . THR A 1 202 ? 9.650 -5.837 1.931 1.00 93.00 202 THR A O 1
ATOM 1561 N N . ASP A 1 203 ? 8.031 -5.406 3.428 1.00 95.62 203 ASP A N 1
ATOM 1562 C CA . ASP A 1 203 ? 7.858 -6.786 3.869 1.00 95.62 203 ASP A CA 1
ATOM 1563 C C . ASP A 1 203 ? 7.370 -7.677 2.724 1.00 95.62 203 ASP A C 1
ATOM 1565 O O . ASP A 1 203 ? 7.916 -8.754 2.472 1.00 95.62 203 ASP A O 1
ATOM 1569 N N . PHE A 1 204 ? 6.377 -7.189 1.979 1.00 97.25 204 PHE A N 1
ATOM 1570 C CA . PHE A 1 204 ? 5.812 -7.879 0.825 1.00 97.25 204 PHE A CA 1
ATOM 1571 C C . PHE A 1 204 ? 6.742 -7.873 -0.383 1.00 97.25 204 PHE A C 1
ATOM 1573 O O . PHE A 1 204 ? 6.775 -8.863 -1.109 1.00 97.25 204 PHE A O 1
ATOM 1580 N N . ILE A 1 205 ? 7.519 -6.808 -0.600 1.00 96.12 205 ILE A N 1
ATOM 1581 C CA . ILE A 1 205 ? 8.561 -6.796 -1.634 1.00 96.12 205 ILE A CA 1
ATOM 1582 C C . ILE A 1 205 ? 9.596 -7.881 -1.327 1.00 96.12 205 ILE A C 1
ATOM 1584 O O . ILE A 1 205 ? 9.800 -8.770 -2.148 1.00 96.12 205 ILE A O 1
ATOM 1588 N N . VAL A 1 206 ? 10.203 -7.861 -0.137 1.00 96.12 206 VAL A N 1
ATOM 1589 C CA . VAL A 1 206 ? 11.240 -8.832 0.247 1.00 96.12 206 VAL A CA 1
ATOM 1590 C C . VAL A 1 206 ? 10.686 -10.255 0.256 1.00 96.12 206 VAL A C 1
ATOM 1592 O O . VAL A 1 206 ? 11.298 -11.165 -0.300 1.00 96.12 206 VAL A O 1
ATOM 1595 N N . GLY A 1 207 ? 9.511 -10.457 0.852 1.00 97.88 207 GLY A N 1
ATOM 1596 C CA . GLY A 1 207 ? 8.868 -11.762 0.912 1.00 97.88 207 GLY A CA 1
ATOM 1597 C C . GLY A 1 207 ? 8.546 -12.325 -0.473 1.00 97.88 207 GLY A C 1
ATOM 1598 O O . GLY A 1 207 ? 8.829 -13.491 -0.736 1.00 97.88 207 GLY A O 1
ATOM 1599 N N . ALA A 1 208 ? 8.004 -11.510 -1.383 1.00 98.25 208 ALA A N 1
ATOM 1600 C CA . ALA A 1 208 ? 7.700 -11.955 -2.740 1.00 98.25 208 ALA A CA 1
ATOM 1601 C C . ALA A 1 208 ? 8.966 -12.254 -3.551 1.00 98.25 208 ALA A C 1
ATOM 1603 O O . ALA A 1 208 ? 9.021 -13.273 -4.230 1.00 98.25 208 ALA A O 1
ATOM 1604 N N . MET A 1 209 ? 10.007 -11.427 -3.430 1.00 97.00 209 MET A N 1
ATOM 1605 C CA . MET A 1 209 ? 11.278 -11.645 -4.131 1.00 97.00 209 MET A CA 1
ATOM 1606 C C . MET A 1 209 ? 12.018 -12.907 -3.659 1.00 97.00 209 MET A C 1
ATOM 1608 O O . MET A 1 209 ? 12.764 -13.503 -4.432 1.00 97.00 209 MET A O 1
ATOM 1612 N N . HIS A 1 210 ? 11.796 -13.351 -2.419 1.00 97.12 210 HIS A N 1
ATOM 1613 C CA . HIS A 1 210 ? 12.330 -14.617 -1.901 1.00 97.12 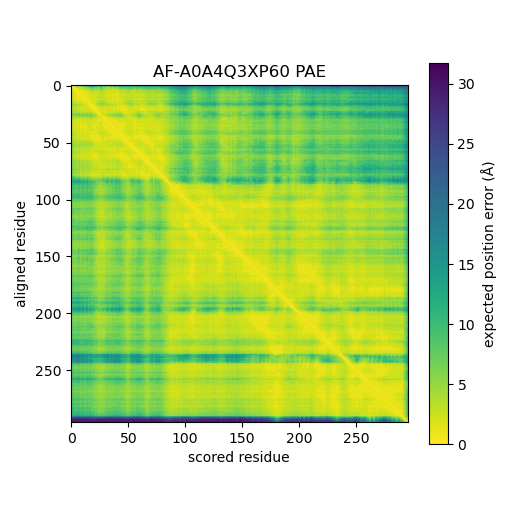210 HIS A CA 1
ATOM 1614 C C . HIS A 1 210 ? 11.400 -15.821 -2.106 1.00 97.12 210 HIS A C 1
ATOM 1616 O O . HIS A 1 210 ? 11.773 -16.952 -1.784 1.00 97.12 210 HIS A O 1
ATOM 1622 N N . SER A 1 211 ? 10.198 -15.612 -2.641 1.00 98.38 211 SER A N 1
ATOM 1623 C CA . SER A 1 211 ? 9.299 -16.704 -2.998 1.00 98.38 211 SER A CA 1
ATOM 1624 C C . SER A 1 211 ? 9.759 -17.405 -4.274 1.00 98.38 211 SER A C 1
ATOM 1626 O O . SER A 1 211 ? 10.182 -16.784 -5.249 1.00 98.38 211 SER A O 1
ATOM 1628 N N . THR A 1 212 ? 9.620 -18.733 -4.310 1.00 98.06 212 THR A N 1
ATOM 1629 C CA . THR A 1 212 ? 9.861 -19.504 -5.536 1.00 98.06 212 THR A CA 1
ATOM 1630 C C . THR A 1 212 ? 8.878 -19.085 -6.631 1.00 98.06 212 THR A C 1
ATOM 1632 O O . THR A 1 212 ? 7.678 -19.352 -6.527 1.00 98.06 212 THR A O 1
ATOM 1635 N N . GLY A 1 213 ? 9.404 -18.469 -7.695 1.00 97.19 213 GLY A N 1
ATOM 1636 C CA . GLY A 1 213 ? 8.617 -17.912 -8.801 1.00 97.19 213 GLY A CA 1
ATOM 1637 C C . GLY A 1 213 ? 7.862 -16.629 -8.441 1.00 97.19 213 GLY A C 1
ATOM 1638 O O . GLY A 1 213 ? 6.896 -16.294 -9.122 1.00 97.19 213 GLY A O 1
ATOM 1639 N N . GLY A 1 214 ? 8.229 -15.972 -7.338 1.00 97.94 214 GLY A N 1
ATOM 1640 C CA . GLY A 1 214 ? 7.594 -14.742 -6.889 1.00 97.94 214 GLY A CA 1
ATOM 1641 C C . GLY A 1 214 ? 8.094 -13.499 -7.621 1.00 97.94 214 GLY A C 1
ATOM 1642 O O . GLY A 1 214 ? 9.191 -13.475 -8.179 1.00 97.94 214 GLY A O 1
ATOM 1643 N N . HIS A 1 215 ? 7.261 -12.463 -7.608 1.00 97.81 215 HIS A N 1
ATOM 1644 C CA . HIS A 1 215 ? 7.530 -11.177 -8.241 1.00 97.81 215 HIS A CA 1
ATOM 1645 C C . HIS A 1 215 ? 6.996 -10.026 -7.395 1.00 97.81 215 HIS A C 1
ATOM 1647 O O . HIS A 1 215 ? 5.994 -10.154 -6.692 1.00 97.81 215 HIS A O 1
ATOM 1653 N N . SER A 1 216 ? 7.644 -8.873 -7.507 1.00 97.56 216 SER A N 1
ATOM 1654 C CA . SER A 1 216 ? 7.213 -7.642 -6.855 1.00 97.56 216 SER A CA 1
ATOM 1655 C C . SER A 1 216 ? 7.114 -6.502 -7.861 1.00 97.56 216 SER A C 1
ATOM 1657 O O . SER A 1 216 ? 8.042 -6.280 -8.637 1.00 97.56 216 SER A O 1
ATOM 1659 N N . PHE A 1 217 ? 6.010 -5.764 -7.841 1.00 97.38 217 PHE A N 1
ATOM 1660 C CA . PHE A 1 217 ? 5.729 -4.680 -8.776 1.00 97.38 217 PHE A CA 1
ATOM 1661 C C . PHE A 1 217 ? 5.465 -3.371 -8.035 1.00 97.38 217 PHE A C 1
ATOM 1663 O O . PHE A 1 217 ? 4.668 -3.332 -7.092 1.00 97.38 217 PHE A O 1
ATOM 1670 N N . ILE A 1 218 ? 6.088 -2.288 -8.505 1.00 96.56 218 ILE A N 1
ATOM 1671 C CA . ILE A 1 218 ? 5.729 -0.918 -8.127 1.00 96.56 218 ILE A CA 1
ATOM 1672 C C . ILE A 1 218 ? 4.907 -0.319 -9.262 1.00 96.56 218 ILE A C 1
ATOM 1674 O O . ILE A 1 218 ? 5.432 -0.014 -10.328 1.00 96.56 218 ILE A O 1
ATOM 1678 N N . ALA A 1 219 ? 3.608 -0.169 -9.032 1.00 96.75 219 ALA A N 1
ATOM 1679 C CA . ALA A 1 219 ? 2.666 0.373 -9.993 1.00 96.75 219 ALA A CA 1
ATOM 1680 C C . ALA A 1 219 ? 2.255 1.797 -9.609 1.00 96.75 219 ALA A C 1
ATOM 1682 O O . ALA A 1 219 ? 1.818 2.055 -8.487 1.00 96.75 219 ALA A O 1
ATOM 1683 N N . LEU A 1 220 ? 2.388 2.729 -10.545 1.00 95.50 220 LEU A N 1
ATOM 1684 C CA . LEU A 1 220 ? 2.052 4.140 -10.375 1.00 95.50 220 LEU A CA 1
ATOM 1685 C C . LEU A 1 220 ? 1.682 4.752 -11.726 1.00 95.50 220 LEU A C 1
ATOM 1687 O O . LEU A 1 220 ? 2.014 4.206 -12.769 1.00 95.50 220 LEU A O 1
ATOM 1691 N N . ARG A 1 221 ? 0.993 5.894 -11.727 1.00 96.38 221 ARG A N 1
ATOM 1692 C CA . ARG A 1 221 ? 0.799 6.635 -12.982 1.00 96.38 221 ARG A CA 1
ATOM 1693 C C . ARG A 1 221 ? 2.110 7.255 -13.423 1.00 96.38 221 ARG A C 1
ATOM 1695 O O . ARG A 1 221 ? 2.799 7.755 -12.546 1.00 96.38 221 ARG A O 1
ATOM 1702 N N . SER A 1 222 ? 2.411 7.308 -14.717 1.00 98.12 222 SER A N 1
ATOM 1703 C CA . SER A 1 222 ? 3.612 7.985 -15.233 1.00 98.12 222 SER A CA 1
ATOM 1704 C C . SER A 1 222 ? 3.550 9.512 -15.065 1.00 98.12 222 SER A C 1
ATOM 1706 O O . SER A 1 222 ? 4.579 10.163 -14.899 1.00 98.12 222 SER A O 1
ATOM 1708 N N . TRP A 1 223 ? 2.333 10.069 -15.009 1.00 97.94 223 TRP A N 1
ATOM 1709 C CA . TRP A 1 223 ? 2.057 11.482 -14.735 1.00 97.94 223 TRP A CA 1
ATOM 1710 C C . TRP A 1 223 ? 1.127 11.655 -13.528 1.00 97.94 223 TRP A C 1
ATOM 1712 O O . TRP A 1 223 ? 0.110 10.964 -13.390 1.00 97.94 223 TRP A O 1
ATOM 1722 N N . HIS A 1 224 ? 1.435 12.605 -12.644 1.00 95.06 224 HIS A N 1
ATOM 1723 C CA . HIS A 1 224 ? 0.567 12.976 -11.532 1.00 95.06 224 HIS A CA 1
ATOM 1724 C C . HIS A 1 224 ? -0.310 14.187 -11.910 1.00 95.06 224 HIS A C 1
ATOM 1726 O O . HIS A 1 224 ? 0.129 15.328 -11.777 1.00 95.06 224 HIS A O 1
ATOM 1732 N N . PRO A 1 225 ? -1.595 13.998 -12.274 1.00 92.44 225 PRO A N 1
ATOM 1733 C CA . PRO A 1 225 ? -2.398 15.041 -12.923 1.00 92.44 225 PRO A CA 1
ATOM 1734 C C . PRO A 1 225 ? -2.682 16.265 -12.046 1.00 92.44 225 PRO A C 1
ATOM 1736 O O . PRO A 1 225 ? -2.854 17.361 -12.552 1.00 92.44 225 PRO A O 1
ATOM 1739 N N . LYS A 1 226 ? -2.746 16.103 -10.717 1.00 90.75 226 LYS A N 1
ATOM 1740 C CA . LYS A 1 226 ? -3.014 17.233 -9.805 1.00 90.75 226 LYS A CA 1
ATOM 1741 C C . LYS A 1 226 ? -1.784 18.093 -9.525 1.00 90.75 226 LYS A C 1
ATOM 1743 O O . LYS A 1 226 ? -1.942 19.232 -9.112 1.00 90.75 226 LYS A O 1
ATOM 1748 N N . ALA A 1 227 ? -0.597 17.503 -9.637 1.00 91.31 227 ALA A N 1
ATOM 1749 C CA . ALA A 1 227 ? 0.667 18.213 -9.436 1.00 91.31 227 ALA A CA 1
ATOM 1750 C C . ALA A 1 227 ? 1.287 18.625 -10.774 1.00 91.31 227 ALA A C 1
ATOM 1752 O O . ALA A 1 227 ? 2.267 19.353 -10.770 1.00 91.31 227 ALA A O 1
ATOM 1753 N N . ASP A 1 228 ? 0.697 18.144 -11.872 1.00 96.19 228 ASP A N 1
ATOM 1754 C CA . ASP A 1 228 ? 1.115 18.368 -13.245 1.00 96.19 228 ASP A CA 1
ATOM 1755 C C . ASP A 1 228 ? 2.609 18.113 -13.461 1.00 96.19 228 ASP A C 1
ATOM 1757 O O . ASP A 1 228 ? 3.374 18.981 -13.867 1.00 96.19 228 ASP A O 1
ATOM 1761 N N . MET A 1 229 ? 3.038 16.908 -13.086 1.00 96.44 229 MET A N 1
ATOM 1762 C CA . MET A 1 229 ? 4.439 16.508 -13.154 1.00 96.44 229 MET A CA 1
ATOM 1763 C C . MET A 1 229 ? 4.590 15.004 -13.370 1.00 96.44 229 MET A C 1
ATOM 1765 O O . MET A 1 229 ? 3.721 14.216 -12.976 1.00 96.44 229 MET A O 1
ATOM 1769 N N . SER A 1 230 ? 5.739 14.600 -13.913 1.00 98.00 230 SER A N 1
ATOM 1770 C CA . SER A 1 230 ? 6.128 13.193 -14.005 1.00 98.00 230 SER A CA 1
ATOM 1771 C C . SER A 1 230 ? 6.323 12.569 -12.619 1.00 98.00 230 SER A C 1
ATOM 1773 O O . SER A 1 230 ? 6.824 13.204 -11.685 1.00 98.00 230 SER A O 1
ATOM 1775 N N . THR A 1 231 ? 5.943 11.300 -12.484 1.00 97.12 231 THR A N 1
ATOM 1776 C CA . THR A 1 231 ? 6.280 10.473 -11.312 1.00 97.12 231 THR A CA 1
ATOM 1777 C C . THR A 1 231 ? 7.583 9.699 -11.503 1.00 97.12 231 THR A C 1
ATOM 1779 O O . THR A 1 231 ? 8.163 9.239 -10.521 1.00 97.12 231 THR A O 1
ATOM 1782 N N . VAL A 1 232 ? 8.058 9.575 -12.745 1.00 98.25 232 VAL A N 1
ATOM 1783 C CA . VAL A 1 232 ? 9.402 9.092 -13.063 1.00 98.25 232 VAL A CA 1
ATOM 1784 C C . VAL A 1 232 ? 10.325 10.303 -13.092 1.00 98.25 232 VAL A C 1
ATOM 1786 O O . VAL A 1 232 ? 10.177 11.175 -13.950 1.00 98.25 232 VAL A O 1
ATOM 1789 N N . VAL A 1 233 ? 11.240 10.383 -12.133 1.00 97.38 233 VAL A N 1
ATOM 1790 C CA . VAL A 1 233 ? 12.174 11.506 -11.978 1.00 97.38 233 VAL A CA 1
ATOM 1791 C C . VAL A 1 233 ? 13.614 11.060 -12.238 1.00 97.38 233 VAL A C 1
ATOM 1793 O O . VAL A 1 233 ? 13.905 9.871 -12.129 1.00 97.38 233 VAL A O 1
ATOM 1796 N N . PRO A 1 234 ? 14.554 11.971 -12.545 1.00 96.94 234 PRO A N 1
ATOM 1797 C CA . PRO A 1 234 ? 15.938 11.565 -12.776 1.00 96.94 234 PRO A CA 1
ATOM 1798 C C . PRO A 1 234 ? 16.584 10.894 -11.556 1.00 96.94 234 PRO A C 1
ATOM 1800 O O . PRO A 1 234 ? 17.242 9.862 -11.671 1.00 96.94 234 PRO A O 1
ATOM 1803 N N . ARG A 1 235 ? 16.380 11.480 -10.372 1.00 95.44 235 ARG A N 1
ATOM 1804 C CA . ARG A 1 235 ? 16.870 10.984 -9.083 1.00 95.44 235 ARG A CA 1
ATOM 1805 C C . ARG A 1 235 ? 15.937 11.452 -7.975 1.00 95.44 235 ARG A C 1
ATOM 1807 O O . ARG A 1 235 ? 15.513 12.609 -7.979 1.00 95.44 235 ARG A O 1
ATOM 1814 N N . LEU A 1 236 ? 15.624 10.579 -7.022 1.00 94.25 236 LEU A N 1
ATOM 1815 C CA . LEU A 1 236 ? 14.839 10.971 -5.853 1.00 94.25 236 LEU A CA 1
ATOM 1816 C C . LEU A 1 236 ? 15.610 11.994 -5.001 1.00 94.25 236 LEU A C 1
ATOM 1818 O O . LEU A 1 236 ? 16.771 11.787 -4.654 1.00 94.25 236 LEU A O 1
ATOM 1822 N N . ALA A 1 237 ? 14.955 13.108 -4.664 1.00 87.62 237 ALA A N 1
ATOM 1823 C CA . ALA A 1 237 ? 15.556 14.182 -3.866 1.00 87.62 237 ALA A CA 1
ATOM 1824 C C . 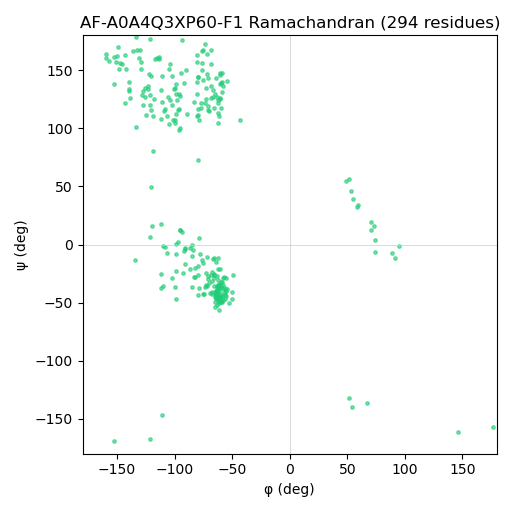ALA A 1 237 ? 15.491 13.919 -2.350 1.00 87.62 237 ALA A C 1
ATOM 1826 O O . ALA A 1 237 ? 16.335 14.391 -1.589 1.00 87.62 237 ALA A O 1
ATOM 1827 N N . ASP A 1 238 ? 14.481 13.167 -1.910 1.00 84.56 238 ASP A N 1
ATOM 1828 C CA . ASP A 1 238 ? 14.243 12.860 -0.504 1.00 84.56 238 ASP A CA 1
ATOM 1829 C C . ASP A 1 238 ? 14.960 11.574 -0.085 1.00 84.56 238 ASP A C 1
ATOM 1831 O O . ASP A 1 238 ? 15.105 10.634 -0.866 1.00 84.56 238 ASP A O 1
ATOM 1835 N N . THR A 1 239 ? 15.353 11.491 1.189 1.00 79.25 239 THR A N 1
ATOM 1836 C CA . THR A 1 239 ? 15.905 10.256 1.761 1.00 79.25 239 THR A CA 1
ATOM 1837 C C . THR A 1 239 ? 14.848 9.157 1.706 1.00 79.25 239 THR A C 1
ATOM 1839 O O . THR A 1 239 ? 13.893 9.158 2.490 1.00 79.25 239 THR A O 1
ATOM 1842 N N . THR A 1 240 ? 15.016 8.223 0.775 1.00 77.25 240 THR A N 1
ATOM 1843 C CA . THR A 1 240 ? 14.093 7.107 0.586 1.00 77.25 240 THR A CA 1
ATOM 1844 C C . THR A 1 240 ? 14.674 5.809 1.131 1.00 77.25 240 THR A C 1
ATOM 1846 O O . THR A 1 240 ? 15.889 5.605 1.154 1.00 77.25 240 THR A O 1
ATOM 1849 N N . THR A 1 241 ? 13.796 4.907 1.558 1.00 77.38 241 THR A N 1
ATOM 1850 C CA . THR A 1 241 ? 14.171 3.507 1.740 1.00 77.38 241 THR A CA 1
ATOM 1851 C C . THR A 1 241 ? 14.301 2.891 0.353 1.00 77.38 241 THR A C 1
ATOM 1853 O O . THR A 1 241 ? 13.350 2.924 -0.422 1.00 77.38 241 THR A O 1
ATOM 1856 N N . SER A 1 242 ? 15.477 2.351 0.036 1.00 79.56 242 SER A N 1
ATOM 1857 C CA . SER A 1 242 ? 15.713 1.660 -1.231 1.00 79.56 242 SER A CA 1
ATOM 1858 C C . SER A 1 242 ? 15.445 0.162 -1.087 1.00 79.56 242 SER A C 1
ATOM 1860 O O . SER A 1 242 ? 15.795 -0.452 -0.078 1.00 79.56 242 SER A O 1
ATOM 1862 N N . PHE A 1 243 ? 14.811 -0.414 -2.099 1.00 84.38 243 PHE A N 1
ATOM 1863 C CA . PHE A 1 243 ? 14.501 -1.832 -2.240 1.00 84.38 243 PHE A CA 1
ATOM 1864 C C . PHE A 1 243 ? 14.471 -2.172 -3.732 1.00 84.38 243 PHE A C 1
ATOM 1866 O O . PHE A 1 243 ? 14.366 -1.278 -4.566 1.00 84.38 243 PHE A O 1
ATOM 1873 N N . GLN A 1 244 ? 14.567 -3.457 -4.073 1.00 86.12 244 GLN A N 1
ATOM 1874 C CA . GLN A 1 244 ? 14.558 -3.908 -5.465 1.00 86.12 244 GLN A CA 1
ATOM 1875 C C . GLN A 1 244 ? 13.283 -4.690 -5.774 1.00 86.12 244 GLN A C 1
ATOM 1877 O O . GLN A 1 244 ? 13.094 -5.823 -5.330 1.00 86.12 244 GLN A O 1
ATOM 1882 N N . GLN A 1 245 ? 12.399 -4.063 -6.543 1.00 94.94 245 GLN A N 1
ATOM 1883 C CA . GLN A 1 245 ? 11.248 -4.696 -7.180 1.00 94.94 245 GLN A CA 1
ATOM 1884 C C . GLN A 1 245 ? 11.642 -5.432 -8.470 1.00 94.94 245 GLN A C 1
ATOM 1886 O O . GLN A 1 245 ? 12.684 -5.171 -9.067 1.00 94.94 245 GLN A O 1
ATOM 1891 N N . SER A 1 246 ? 10.772 -6.328 -8.941 1.00 97.75 246 SER A N 1
ATOM 1892 C CA . SER A 1 246 ? 10.926 -6.974 -10.247 1.00 97.75 246 SER A CA 1
ATOM 1893 C C . SER A 1 246 ? 10.747 -5.992 -11.401 1.00 97.75 246 SER A C 1
ATOM 1895 O O . SER A 1 246 ? 11.500 -6.055 -12.372 1.00 97.75 246 SER A O 1
ATOM 1897 N N . ALA A 1 247 ? 9.747 -5.112 -11.309 1.00 98.00 247 ALA A N 1
ATOM 1898 C CA . ALA A 1 247 ? 9.427 -4.156 -12.361 1.00 98.00 247 ALA A CA 1
ATOM 1899 C C . ALA A 1 247 ? 8.669 -2.926 -11.840 1.00 98.00 247 ALA A C 1
ATOM 1901 O O . ALA A 1 247 ? 8.004 -2.971 -10.798 1.00 98.00 247 ALA A O 1
ATOM 1902 N N . ILE A 1 248 ? 8.746 -1.846 -12.615 1.00 98.19 248 ILE A N 1
ATOM 1903 C CA . ILE A 1 248 ? 7.904 -0.656 -12.481 1.00 98.19 248 ILE A CA 1
ATOM 1904 C C . ILE A 1 248 ? 6.801 -0.731 -13.539 1.00 98.19 248 ILE A C 1
ATOM 1906 O O . ILE A 1 248 ? 7.066 -1.040 -14.699 1.00 98.19 248 ILE A O 1
ATOM 1910 N N . VAL A 1 249 ? 5.561 -0.457 -13.139 1.00 98.12 249 VAL A N 1
ATOM 1911 C CA . VAL A 1 249 ? 4.382 -0.526 -14.009 1.00 98.12 249 VAL A CA 1
ATOM 1912 C C . VAL A 1 249 ? 3.700 0.834 -14.046 1.00 98.12 249 VAL A C 1
ATOM 1914 O O . VAL A 1 249 ? 3.366 1.394 -13.003 1.00 98.12 249 VAL A O 1
ATOM 1917 N N . THR A 1 250 ? 3.444 1.343 -15.245 1.00 97.94 250 THR A N 1
ATOM 1918 C CA . THR A 1 250 ? 2.635 2.547 -15.460 1.00 97.94 250 THR A CA 1
ATOM 1919 C C . THR A 1 250 ? 1.626 2.308 -16.575 1.00 97.94 250 THR A C 1
ATOM 1921 O O . THR A 1 250 ? 1.597 1.246 -17.196 1.00 97.94 250 THR A O 1
ATOM 1924 N N . GLU A 1 251 ? 0.790 3.299 -16.870 1.00 96.94 251 GLU A N 1
ATOM 1925 C CA . GLU A 1 251 ? -0.077 3.272 -18.049 1.00 96.94 251 GLU A CA 1
ATOM 1926 C C . GLU A 1 251 ? 0.692 3.240 -19.384 1.00 96.94 251 GLU A C 1
ATOM 1928 O O . GLU A 1 251 ? 0.082 2.981 -20.417 1.00 96.94 251 GLU A O 1
ATOM 1933 N N . GLN A 1 252 ? 2.012 3.472 -19.376 1.00 98.31 252 GLN A N 1
ATOM 1934 C CA . GLN A 1 252 ? 2.877 3.418 -20.562 1.00 98.31 252 GLN A CA 1
ATOM 1935 C C . GLN A 1 252 ? 3.404 2.003 -20.846 1.00 98.31 252 GLN A C 1
ATOM 1937 O O . GLN A 1 252 ? 3.796 1.708 -21.977 1.00 98.31 252 GLN A O 1
ATOM 1942 N N . GLY A 1 253 ? 3.407 1.121 -19.839 1.00 98.00 253 GLY A N 1
ATOM 1943 C CA . GLY A 1 253 ? 3.953 -0.226 -19.958 1.00 98.00 253 GLY A CA 1
ATOM 1944 C C . GLY A 1 253 ? 4.596 -0.758 -18.678 1.00 98.00 253 GLY A C 1
ATOM 1945 O O . GLY A 1 253 ? 4.326 -0.303 -17.565 1.00 98.00 253 GLY A O 1
ATOM 1946 N N . ILE A 1 254 ? 5.433 -1.782 -18.858 1.00 98.25 254 ILE A N 1
ATOM 1947 C CA . ILE A 1 254 ? 6.142 -2.494 -17.791 1.00 98.25 254 ILE A CA 1
ATOM 1948 C C . ILE A 1 254 ? 7.641 -2.373 -18.063 1.00 98.25 254 ILE A C 1
ATOM 1950 O O . ILE A 1 254 ? 8.104 -2.832 -19.104 1.00 98.25 254 ILE A O 1
ATOM 1954 N N . ALA A 1 255 ? 8.374 -1.776 -17.126 1.00 98.25 255 ALA A N 1
ATOM 1955 C CA . ALA A 1 255 ? 9.831 -1.679 -17.129 1.00 98.25 255 ALA A CA 1
ATOM 1956 C C . ALA A 1 255 ? 10.411 -2.760 -16.208 1.00 98.25 255 ALA A C 1
ATOM 1958 O O . ALA A 1 255 ? 10.291 -2.654 -14.982 1.00 98.25 255 ALA A O 1
ATOM 1959 N N . PHE A 1 256 ? 11.010 -3.810 -16.773 1.00 97.62 256 PHE A N 1
ATOM 1960 C CA . PHE A 1 256 ? 11.608 -4.886 -15.975 1.00 97.62 256 PHE A CA 1
ATOM 1961 C C . PHE A 1 256 ? 12.997 -4.481 -15.472 1.00 97.62 256 PHE A C 1
ATOM 1963 O O . PHE A 1 256 ? 13.840 -4.030 -16.241 1.00 97.62 256 PHE A O 1
ATOM 1970 N N . LEU A 1 257 ? 13.237 -4.645 -14.168 1.00 96.50 257 LEU A N 1
ATOM 1971 C CA . LEU A 1 257 ? 14.496 -4.256 -13.520 1.00 96.50 257 LEU A CA 1
ATOM 1972 C C . LEU A 1 257 ? 15.326 -5.460 -13.082 1.00 96.50 257 LEU A C 1
ATOM 1974 O O . LEU A 1 257 ? 16.554 -5.434 -13.129 1.00 96.50 257 LEU A O 1
ATOM 1978 N N . LEU A 1 258 ? 14.657 -6.525 -12.636 1.00 93.38 258 LEU A N 1
ATOM 1979 C CA . LEU A 1 258 ? 15.332 -7.716 -12.135 1.00 93.38 258 LEU A CA 1
ATOM 1980 C C . LEU A 1 258 ? 16.173 -8.371 -13.235 1.00 93.38 258 LEU A C 1
ATOM 1982 O O . LEU A 1 258 ? 15.646 -8.758 -14.274 1.00 93.38 258 LEU A O 1
ATOM 1986 N N . GLY A 1 259 ? 17.464 -8.550 -12.957 1.00 91.81 259 GLY A N 1
ATOM 1987 C CA . GLY A 1 259 ? 18.420 -9.165 -13.881 1.00 91.81 259 GLY A CA 1
ATOM 1988 C C . GLY A 1 259 ? 19.099 -8.186 -14.841 1.00 91.81 259 GLY A C 1
ATOM 1989 O O . GLY A 1 259 ? 20.042 -8.593 -15.512 1.00 91.81 259 GLY A O 1
ATOM 1990 N N . ASN A 1 260 ? 18.674 -6.921 -14.860 1.00 94.81 260 ASN A N 1
ATOM 1991 C CA . ASN A 1 260 ? 19.269 -5.867 -15.677 1.00 94.81 260 ASN A CA 1
ATOM 1992 C C . ASN A 1 260 ? 20.325 -5.082 -14.885 1.00 94.81 260 ASN A C 1
ATOM 1994 O O . ASN A 1 260 ? 20.179 -4.889 -13.673 1.00 94.81 260 ASN A O 1
ATOM 1998 N N . ASP A 1 261 ? 21.366 -4.605 -15.572 1.00 95.00 261 ASP A N 1
ATOM 1999 C CA . ASP A 1 261 ? 22.313 -3.631 -15.013 1.00 95.00 261 ASP A CA 1
ATOM 2000 C C . ASP A 1 261 ? 21.696 -2.222 -14.918 1.00 95.00 261 ASP A C 1
ATOM 2002 O O . ASP A 1 261 ? 20.586 -1.980 -15.392 1.00 95.00 261 ASP A O 1
ATOM 2006 N N . GLU A 1 262 ? 22.392 -1.275 -14.285 1.00 94.94 262 GLU A N 1
ATOM 2007 C CA . GLU A 1 262 ? 21.859 0.076 -14.052 1.00 94.94 262 GLU A CA 1
ATOM 2008 C C . GLU A 1 262 ? 21.497 0.833 -15.345 1.00 94.94 262 GLU A C 1
ATOM 2010 O O . GLU A 1 262 ? 20.519 1.580 -15.366 1.00 94.94 262 GLU A O 1
ATOM 2015 N N . LYS A 1 263 ? 22.225 0.604 -16.446 1.00 96.44 263 LYS A N 1
ATOM 2016 C CA . LYS A 1 263 ? 21.993 1.282 -17.733 1.00 96.44 263 LYS A CA 1
ATOM 2017 C C . LYS A 1 263 ? 20.766 0.718 -18.431 1.00 96.44 263 LYS A C 1
ATOM 2019 O O . LYS A 1 263 ? 19.925 1.451 -18.960 1.00 96.44 263 LYS A O 1
ATOM 2024 N N . GLN A 1 264 ? 20.635 -0.605 -18.400 1.00 96.62 264 GLN A N 1
ATOM 2025 C CA . GLN A 1 264 ? 19.457 -1.309 -18.888 1.00 96.62 264 GLN A CA 1
ATOM 2026 C C . GLN A 1 264 ? 18.219 -0.952 -18.063 1.00 96.62 264 GLN A C 1
ATOM 2028 O O . GLN A 1 264 ? 17.173 -0.675 -18.643 1.00 96.62 264 GLN A O 1
ATOM 2033 N N . GLN A 1 265 ? 18.336 -0.882 -16.733 1.00 96.88 265 GLN A N 1
ATOM 2034 C CA . GLN A 1 265 ? 17.253 -0.438 -15.852 1.00 96.88 265 GLN A CA 1
ATOM 2035 C C . GLN A 1 265 ? 16.801 0.984 -16.194 1.00 96.88 265 GLN A C 1
ATOM 2037 O O . GLN A 1 265 ? 15.609 1.202 -16.403 1.00 96.88 265 GLN A O 1
ATOM 2042 N N . ALA A 1 266 ? 17.731 1.935 -16.319 1.00 97.81 266 ALA A N 1
ATOM 2043 C CA . ALA A 1 266 ? 17.405 3.308 -16.697 1.00 97.81 266 ALA A CA 1
ATOM 2044 C C . ALA A 1 266 ? 16.707 3.371 -18.065 1.00 97.81 266 ALA A C 1
ATOM 2046 O O . ALA A 1 266 ? 15.675 4.028 -18.204 1.00 97.81 266 ALA A O 1
ATOM 2047 N N . THR A 1 267 ? 17.214 2.627 -19.054 1.00 97.62 267 THR A N 1
ATOM 2048 C CA . THR A 1 267 ? 16.606 2.532 -20.390 1.00 97.62 267 THR A CA 1
ATOM 2049 C C . THR A 1 267 ? 15.178 1.982 -20.319 1.00 97.62 267 THR A C 1
ATOM 2051 O O . THR A 1 267 ? 14.259 2.582 -20.871 1.00 97.62 267 THR A O 1
ATOM 2054 N N . GLU A 1 268 ? 14.956 0.877 -19.604 1.00 98.06 268 GLU A N 1
ATOM 2055 C CA . GLU A 1 268 ? 13.625 0.285 -19.419 1.00 98.06 268 GLU A CA 1
ATOM 2056 C C . GLU A 1 268 ? 12.658 1.270 -18.748 1.00 98.06 268 GLU A C 1
ATOM 2058 O O . GLU A 1 268 ? 11.531 1.451 -19.210 1.00 98.06 268 GLU A O 1
ATOM 2063 N N . ILE A 1 269 ? 13.099 1.960 -17.693 1.00 98.38 269 ILE A N 1
ATOM 2064 C CA . ILE A 1 269 ? 12.285 2.946 -16.972 1.00 98.38 269 ILE A CA 1
ATOM 2065 C C . ILE A 1 269 ? 11.879 4.099 -17.896 1.00 98.38 269 ILE A C 1
ATOM 2067 O O . ILE A 1 269 ? 10.700 4.458 -17.947 1.00 98.38 269 ILE A O 1
ATOM 2071 N N . ILE A 1 270 ? 12.819 4.649 -18.665 1.00 98.56 270 ILE A N 1
ATOM 2072 C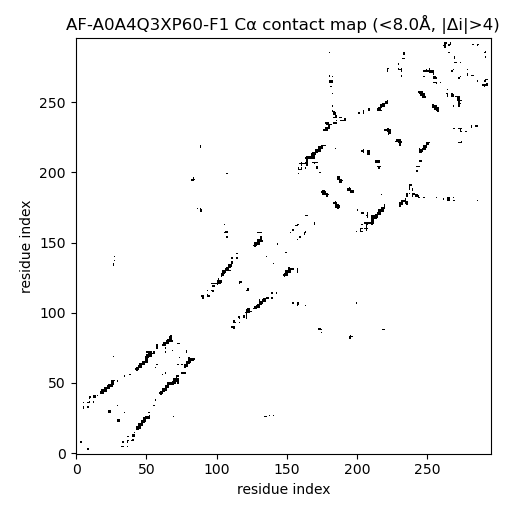 CA . ILE A 1 270 ? 12.557 5.758 -19.591 1.00 98.56 270 ILE A CA 1
ATOM 2073 C C . ILE A 1 270 ? 11.611 5.317 -20.712 1.00 98.56 270 ILE A C 1
ATOM 2075 O O . ILE A 1 270 ? 10.609 5.979 -20.978 1.00 98.56 270 ILE A O 1
ATOM 2079 N N . GLU A 1 271 ? 11.890 4.189 -21.363 1.00 98.19 271 GLU A N 1
ATOM 2080 C CA . GLU A 1 271 ? 11.172 3.799 -22.579 1.00 98.19 271 GLU A CA 1
ATOM 2081 C C . GLU A 1 271 ? 9.828 3.113 -22.317 1.00 98.19 271 GLU A C 1
ATOM 2083 O O . GLU A 1 271 ? 8.931 3.177 -23.165 1.00 98.19 271 GLU A O 1
ATOM 2088 N N . LYS A 1 272 ? 9.676 2.436 -21.171 1.00 98.44 272 LYS A N 1
ATOM 2089 C CA . LYS A 1 272 ? 8.498 1.604 -20.869 1.00 98.44 272 LYS A CA 1
ATOM 2090 C C . LYS A 1 272 ? 7.621 2.147 -19.751 1.00 98.44 272 LYS A C 1
ATOM 2092 O O . LYS A 1 272 ? 6.436 1.832 -19.746 1.00 98.44 272 LYS A O 1
ATOM 2097 N N . ALA A 1 273 ? 8.160 2.936 -18.821 1.00 98.50 273 ALA A N 1
ATOM 2098 C CA . ALA A 1 273 ? 7.401 3.439 -17.674 1.00 98.50 273 ALA A CA 1
ATOM 2099 C C . ALA A 1 273 ? 7.165 4.959 -17.718 1.00 98.50 273 ALA A C 1
ATOM 2101 O O . ALA A 1 273 ? 6.086 5.411 -17.331 1.00 98.50 273 ALA A O 1
ATOM 2102 N N . ALA A 1 274 ? 8.127 5.755 -18.191 1.00 98.69 274 ALA A N 1
ATOM 2103 C CA . ALA A 1 274 ? 8.012 7.211 -18.191 1.00 98.69 274 ALA A CA 1
ATOM 2104 C C . ALA A 1 274 ? 7.008 7.738 -19.229 1.00 98.69 274 ALA A C 1
ATOM 2106 O O . ALA A 1 274 ? 6.864 7.185 -20.331 1.00 98.69 274 ALA A O 1
ATOM 2107 N N . HIS A 1 275 ? 6.348 8.847 -18.878 1.00 98.62 275 HIS A N 1
ATOM 2108 C CA . HIS A 1 275 ? 5.455 9.572 -19.779 1.00 98.62 275 HIS A CA 1
ATOM 2109 C C . HIS A 1 275 ? 6.246 10.067 -21.005 1.00 98.62 275 HIS A C 1
ATOM 2111 O O . HIS A 1 275 ? 7.364 10.552 -20.817 1.00 98.62 275 HIS A O 1
ATOM 2117 N N . PRO A 1 276 ? 5.709 9.977 -22.239 1.00 98.44 276 PRO A N 1
ATOM 2118 C CA . PRO A 1 276 ? 6.427 10.378 -23.453 1.00 98.44 276 PRO A CA 1
ATOM 2119 C C . PRO A 1 276 ? 7.046 11.779 -23.377 1.00 98.44 276 PRO A C 1
ATOM 2121 O O . PRO A 1 276 ? 8.204 11.946 -23.749 1.00 98.44 276 PRO A O 1
ATOM 2124 N N . ASP A 1 277 ? 6.315 12.738 -22.805 1.00 98.31 277 ASP A N 1
ATOM 2125 C CA . ASP A 1 277 ? 6.708 14.153 -22.720 1.00 98.31 277 ASP A CA 1
ATOM 2126 C C . ASP A 1 277 ? 8.010 14.420 -21.947 1.00 98.31 277 ASP A C 1
ATOM 2128 O O . ASP A 1 277 ? 8.620 15.466 -22.142 1.00 98.31 277 ASP A O 1
ATOM 2132 N N . VAL A 1 278 ? 8.453 13.500 -21.082 1.00 98.31 278 VAL A N 1
ATOM 2133 C CA . VAL A 1 278 ? 9.683 13.673 -20.280 1.00 98.31 278 VAL A CA 1
ATOM 2134 C C . VAL A 1 278 ? 10.819 12.746 -20.700 1.00 98.31 278 VAL A C 1
ATOM 2136 O O . VAL A 1 278 ? 11.901 12.810 -20.123 1.00 98.31 278 VAL A O 1
ATOM 2139 N N . ARG A 1 279 ? 10.619 11.869 -21.693 1.00 98.38 279 ARG A N 1
ATOM 2140 C CA . ARG A 1 279 ? 11.645 10.878 -22.066 1.00 98.38 279 ARG A CA 1
ATOM 2141 C C . ARG A 1 279 ? 12.924 11.532 -22.564 1.00 98.38 279 ARG A C 1
ATOM 2143 O O . ARG A 1 279 ? 14.001 11.098 -22.176 1.00 98.38 279 ARG A O 1
ATOM 2150 N N . ASP A 1 280 ? 12.812 12.573 -23.382 1.00 98.12 280 ASP A N 1
ATOM 2151 C CA . ASP A 1 280 ? 13.980 13.266 -23.935 1.00 98.12 280 ASP A CA 1
ATOM 2152 C C . ASP A 1 280 ? 14.813 13.932 -22.831 1.00 98.12 280 ASP A C 1
ATOM 2154 O O . ASP A 1 280 ? 16.034 13.777 -22.799 1.00 98.12 280 ASP A O 1
ATOM 2158 N N . GLU A 1 281 ? 14.152 14.587 -21.871 1.00 97.94 281 GLU A N 1
ATOM 2159 C CA . GLU A 1 281 ? 14.804 15.151 -20.685 1.00 97.94 281 GLU A CA 1
ATOM 2160 C C . GLU A 1 281 ? 15.478 14.054 -19.850 1.00 97.94 281 GLU A C 1
ATOM 2162 O O . GLU A 1 281 ? 16.660 14.159 -19.519 1.00 97.94 281 GLU A O 1
ATOM 2167 N N . LEU A 1 282 ? 14.765 12.960 -19.563 1.00 98.19 282 LEU A N 1
ATOM 2168 C CA . LEU A 1 282 ? 15.306 11.850 -18.781 1.00 98.19 282 LEU A CA 1
ATOM 2169 C C . LEU A 1 282 ? 16.505 11.183 -19.465 1.00 98.19 282 LEU A C 1
ATOM 2171 O O . LEU A 1 282 ? 17.445 10.816 -18.768 1.00 98.19 282 LEU A O 1
ATOM 2175 N N . ARG A 1 283 ? 16.519 11.054 -20.801 1.00 97.88 283 ARG A N 1
ATOM 2176 C CA . ARG A 1 283 ? 17.688 10.548 -21.546 1.00 97.88 283 ARG A CA 1
ATOM 2177 C C . ARG A 1 283 ? 18.889 11.479 -21.413 1.00 97.88 283 ARG A C 1
ATOM 2179 O O . ARG A 1 283 ? 19.998 10.995 -21.204 1.00 97.88 283 ARG A O 1
ATOM 2186 N N . SER A 1 284 ? 18.673 12.794 -21.500 1.00 97.44 284 SER A N 1
ATOM 2187 C CA . SER A 1 284 ? 19.741 13.784 -21.309 1.00 97.44 284 SER A CA 1
ATOM 2188 C C . SER A 1 284 ? 20.363 13.654 -19.920 1.00 97.44 284 SER A C 1
ATOM 2190 O O . SER A 1 284 ? 21.578 13.520 -19.794 1.00 97.44 284 SER A O 1
ATOM 2192 N N . VAL A 1 285 ? 19.533 13.609 -18.874 1.00 97.06 285 VAL A N 1
ATOM 2193 C CA . VAL A 1 285 ? 20.027 13.485 -17.494 1.00 97.06 285 VAL A CA 1
ATOM 2194 C C . VAL A 1 285 ? 20.625 12.097 -17.225 1.00 97.06 285 VAL A C 1
ATOM 2196 O O . VAL A 1 285 ? 21.601 11.976 -16.486 1.00 97.06 285 VAL A O 1
ATOM 2199 N N . ALA A 1 286 ? 20.104 11.038 -17.851 1.00 97.12 286 ALA A N 1
ATOM 2200 C CA . ALA A 1 286 ? 20.694 9.703 -17.773 1.00 97.12 286 ALA A CA 1
ATOM 2201 C C . ALA A 1 286 ? 22.138 9.692 -18.297 1.00 97.12 286 ALA A C 1
ATOM 2203 O O . ALA A 1 286 ? 23.008 9.115 -17.646 1.00 97.12 286 ALA A O 1
ATOM 2204 N N . ALA A 1 287 ? 22.415 10.373 -19.413 1.00 95.94 287 ALA A N 1
ATOM 2205 C CA . ALA A 1 287 ? 23.771 10.506 -19.947 1.00 95.94 287 ALA A CA 1
ATOM 2206 C C . ALA A 1 287 ? 24.700 11.274 -18.989 1.00 95.94 287 ALA A C 1
ATOM 2208 O O . ALA A 1 287 ? 25.837 10.864 -18.767 1.00 95.94 287 ALA A O 1
ATOM 2209 N N . GLU A 1 288 ? 24.210 12.333 -18.335 1.00 96.44 288 GLU A N 1
ATOM 2210 C CA . GLU A 1 288 ? 24.970 13.050 -17.295 1.00 96.44 288 GLU A CA 1
ATOM 2211 C C . GLU A 1 288 ? 25.312 12.159 -16.087 1.00 96.44 288 GLU A C 1
ATOM 2213 O O . GLU A 1 288 ? 26.353 12.336 -15.452 1.00 96.44 288 GLU A O 1
ATOM 2218 N N . PHE A 1 289 ? 24.460 11.177 -15.777 1.00 96.00 289 PHE A N 1
ATOM 2219 C CA . PHE A 1 289 ? 24.712 10.168 -14.745 1.00 96.00 289 PHE A CA 1
ATOM 2220 C C . PHE A 1 289 ? 25.551 8.974 -15.225 1.00 96.00 289 PHE A C 1
ATOM 2222 O O . PHE A 1 289 ? 25.884 8.119 -14.405 1.00 96.00 289 PHE A O 1
ATOM 2229 N N . GLY A 1 290 ? 25.899 8.895 -16.514 1.00 95.44 290 GLY A N 1
ATOM 2230 C CA . GLY A 1 290 ? 26.580 7.741 -17.112 1.00 95.44 290 GLY A CA 1
ATOM 2231 C C . GLY A 1 290 ? 25.700 6.489 -17.240 1.00 95.44 290 GLY A C 1
ATOM 2232 O O . GLY A 1 290 ? 26.223 5.378 -17.364 1.00 95.44 290 GLY A O 1
ATOM 2233 N N . LEU A 1 291 ? 24.375 6.665 -17.188 1.00 94.56 291 LEU A N 1
ATOM 2234 C CA . LEU A 1 291 ? 23.359 5.617 -17.339 1.00 94.56 291 LEU A CA 1
ATOM 2235 C C . LEU A 1 291 ? 22.972 5.359 -18.802 1.00 94.56 291 LEU A C 1
ATOM 2237 O O . LEU A 1 291 ? 22.166 4.474 -19.084 1.00 94.56 291 LEU A O 1
ATOM 2241 N N . ASP A 1 292 ? 23.525 6.119 -19.740 1.00 84.62 292 ASP A N 1
ATOM 2242 C CA . ASP A 1 292 ? 23.369 5.865 -21.160 1.00 84.62 292 ASP A CA 1
ATOM 2243 C C . ASP A 1 292 ? 24.097 4.572 -21.555 1.00 84.62 292 ASP A C 1
ATOM 2245 O O . ASP A 1 292 ? 25.223 4.272 -21.129 1.00 84.62 292 ASP A O 1
ATOM 2249 N N . ASN A 1 293 ? 23.430 3.758 -22.373 1.00 70.50 293 ASN A N 1
ATOM 2250 C CA . ASN A 1 293 ? 24.100 2.632 -23.002 1.00 70.50 293 ASN A CA 1
ATOM 2251 C C . ASN A 1 293 ? 25.139 3.191 -23.978 1.00 70.50 293 ASN A C 1
ATOM 2253 O O . ASN A 1 293 ? 24.762 3.986 -24.843 1.00 70.50 293 ASN A O 1
ATOM 2257 N N . PRO A 1 294 ? 26.421 2.778 -23.898 1.00 55.19 294 PRO A N 1
ATOM 2258 C CA . PRO A 1 294 ? 27.317 3.030 -25.006 1.00 55.19 294 PRO A CA 1
ATOM 2259 C C . PRO A 1 294 ? 26.683 2.323 -26.198 1.00 55.19 294 PRO A C 1
ATOM 2261 O O . PRO A 1 294 ? 26.448 1.117 -26.152 1.00 55.19 294 PRO A O 1
ATOM 2264 N N . THR A 1 295 ? 26.309 3.094 -27.212 1.00 50.53 295 THR A N 1
ATOM 2265 C CA . THR A 1 295 ? 25.936 2.581 -28.529 1.00 50.53 295 THR A CA 1
ATOM 2266 C C . THR A 1 295 ? 26.952 1.497 -28.899 1.00 50.53 295 THR A C 1
ATOM 2268 O O . THR A 1 295 ? 28.122 1.821 -29.102 1.00 50.53 295 THR A O 1
ATOM 2271 N N . TYR A 1 296 ? 26.539 0.225 -28.867 1.00 37.53 296 TYR A N 1
ATOM 2272 C CA . TYR A 1 296 ? 27.324 -0.877 -29.423 1.00 37.53 296 TYR A CA 1
ATOM 2273 C C . TYR A 1 296 ? 27.248 -0.817 -30.946 1.00 37.53 296 TYR A C 1
ATOM 2275 O O . TYR A 1 296 ? 26.131 -0.576 -31.463 1.00 37.53 296 TYR A O 1
#

Mean predicted aligned error: 5.33 Å

Solvent-accessible surface area (backbone atoms only — not comparable to full-atom values): 16182 Å² total; per-residue (Å²): 137,89,86,78,54,69,68,60,50,24,62,56,45,49,69,64,68,80,65,50,77,46,79,49,59,24,48,96,60,48,58,57,75,60,53,54,32,41,64,74,33,39,78,33,32,33,43,34,28,46,28,25,40,71,85,58,87,70,55,86,52,43,29,46,27,30,45,34,86,17,77,35,42,78,78,34,87,46,58,46,74,51,66,51,84,84,76,64,62,64,49,58,50,39,63,74,44,45,87,44,67,67,42,78,50,78,37,62,60,55,41,50,43,57,54,57,26,48,78,58,62,10,45,35,84,92,55,63,37,38,24,40,50,75,60,68,52,71,70,48,54,59,62,51,63,90,37,80,53,57,44,77,39,59,54,81,58,52,47,27,33,78,58,38,20,69,38,70,49,22,74,29,80,45,65,44,70,32,34,24,41,84,60,37,47,35,56,25,66,56,95,81,35,81,51,41,69,66,78,58,52,65,29,40,35,54,4,8,60,63,9,62,79,26,36,15,35,39,40,38,59,22,56,38,81,93,77,70,40,66,19,55,40,76,63,76,88,52,96,57,73,76,63,82,50,38,27,39,35,25,90,66,33,67,13,62,34,65,95,49,55,67,32,55,26,24,48,28,38,42,75,20,20,32,42,77,93,49,31,67,59,46,52,55,54,29,46,77,71,66,31,51,70,77,85,125

Secondary structure (DSSP, 8-state):
-----HHHHHHHHTT--S--EEEE--BT---HHHHHHHHHH-SSEEEEETTBPTT---STTEEEEESS--GGGTT-TTEEE---PPPSHHHHHHHHTTT--SB--B-SEE-HHHHHHHHTT-B-SSS-EEESEE---HHHHHHHTT-TTEEE--HHHHT-HHHHTTSTT-EEEE--SEEETTS-EESSEETTEE-S--TTHHHHHHHHHTSTT-EEEEE--SEETTTTEESEESS--S-------SEEEETTEEEE-TT--HHHHHHHIIIIIS-HHHHHHHHHHHHHTT-SPP--